Protein AF-A0A485BD52-F1 (afdb_monomer_lite)

Foldseek 3Di:
DDDDDPVVVLVVQVVVQVVVQHLLQAKDWDADPQLDTDTDRSDDDDPVCPPVQQRRNNNVLLSVLSCCVRVVVVPVLSVLLVQLLVVCVVVPAAGPSRQVPHDYDGNVVSVVSSVVSSVVPDPPPPDDLQRVLQVVFFPDDDPPFQTKGFAQAEEEELPQALVLLVVCVVVVFAQPCLVRYEYAYEPFADPPDLDLVVTDPVSSVSLVSSVVSCVVRVHHYCHSPRPLHYDRLVSCVVVVSQAASGHYEYCDQVQCSSCLRNYNTGYDHSNQSSVCRRPSMGRHHDFAEAEDEDEDADDPPDAPVNVVVVVCVVQPPCNQPRYDYDYYYDHSVVNDDDPDPPDD

Radius of gyration: 23.69 Å; chains: 1; bounding box: 58×53×63 Å

Sequence (344 aa):
MVLCSNLFGDILSDECAMITGSMGMLPSASLNEEGFGLYEPAGGSAPDIAGKNIANPIAQILSLALLLRYSLDANDAASAIEAAINRALEEGVRTSDLARGGAAVSTDEMGDIIARYVAEGGVTMAKTLYEKLFDAHVVFEAPNETPLLYIDRHLVHEVTSPQAFDGLRAHKRPVRQPGKTFATMDHNVSTQTKDINASGEMARIQMQELIKNCSEFGVELYDLNHPYQGIVHVMGPEQGVTLPGMTIVCGDSHTATHGAFGALAFGIGTSEVEHVLATQTLKQGRAKTMKIEVNGKAAPGITAKDIVLAIIGKTGSAGGTGYVVEFCGQAIRRSDHGRPYDAV

Secondary structure (DSSP, 8-state):
-----HHHHHHHHHHHHHHTT-GGG-EEEEE-TTS-EEEEES----GGGTTSS-S--HHHHHHHHHHHHHTS--HHHHHHHHHHHHHHHHTT--BTTTSTTS--B-HHHHHHHHHHHHHHT-------HHHHHHHHHEEE--TTSPPEEE-SEEEE-TTTSHHHHHHHHHTTPPPS-GGGEEEE--SS--SS-S-GGGS-HHHHHHHHHHHHHHHHHT-EEE-TT-TT---HHHHHHHTT---TT-EEEESSGGGGGGGGGT-EEEE--HHHHHHHHHHSEEE-PPPEEEEEE--SPPPTT--HHHHHHHHHHHH-TTTTTTEEEEEESHHHHT----------

Organism: Kluyvera cryocrescens (NCBI:txid580)

pLDDT: mean 86.97, std 15.04, range [24.52, 98.69]

Structure (mmCIF, N/CA/C/O backbone):
data_AF-A0A485BD52-F1
#
_entry.id   AF-A0A485BD52-F1
#
loop_
_atom_site.group_PDB
_atom_site.id
_atom_site.type_symbol
_atom_site.label_atom_id
_atom_site.label_alt_id
_atom_site.label_comp_id
_atom_site.label_asym_id
_atom_site.label_entity_id
_atom_site.label_seq_id
_atom_site.pdbx_PDB_ins_code
_atom_site.Cartn_x
_atom_site.Cartn_y
_atom_site.Cartn_z
_atom_site.occupancy
_atom_site.B_iso_or_equiv
_atom_site.auth_seq_id
_atom_site.auth_comp_id
_atom_site.auth_asym_id
_atom_site.auth_atom_id
_atom_site.pdbx_PDB_model_num
ATOM 1 N N . MET A 1 1 ? -12.658 6.074 -1.481 1.00 32.22 1 MET A N 1
ATOM 2 C CA . MET A 1 1 ? -14.072 6.467 -1.641 1.00 32.22 1 MET A CA 1
ATOM 3 C C . MET A 1 1 ? -14.468 6.071 -3.048 1.00 32.22 1 MET A C 1
ATOM 5 O O . MET A 1 1 ? -13.803 6.514 -3.972 1.00 32.22 1 MET A O 1
ATOM 9 N N . VAL A 1 2 ? -15.439 5.174 -3.214 1.00 32.94 2 VAL A N 1
ATOM 10 C CA . VAL A 1 2 ? -15.909 4.760 -4.544 1.00 32.94 2 VAL A CA 1
ATOM 11 C C . VAL A 1 2 ? -17.280 5.394 -4.749 1.00 32.94 2 VAL A C 1
ATOM 13 O O . VAL A 1 2 ? -18.199 5.117 -3.985 1.00 32.94 2 VAL A O 1
ATOM 16 N N . LEU A 1 3 ? -17.406 6.293 -5.726 1.00 32.97 3 LEU A N 1
ATOM 17 C CA . LEU A 1 3 ? -18.691 6.882 -6.096 1.00 32.97 3 LEU A CA 1
ATOM 18 C C . LEU A 1 3 ? -19.379 5.937 -7.087 1.00 32.97 3 LEU A C 1
ATOM 20 O O . LEU A 1 3 ? -18.868 5.711 -8.181 1.00 32.97 3 LEU A O 1
ATOM 24 N N . CYS A 1 4 ? -20.515 5.365 -6.703 1.00 37.25 4 CYS A N 1
ATOM 25 C CA . CYS A 1 4 ? -21.278 4.419 -7.518 1.00 37.25 4 CYS A CA 1
ATOM 26 C C . CYS A 1 4 ? -22.775 4.709 -7.396 1.00 37.25 4 CYS A C 1
ATOM 28 O O . CYS A 1 4 ? -23.235 5.206 -6.372 1.00 37.25 4 CYS A O 1
ATOM 30 N N . SER A 1 5 ? -23.553 4.390 -8.433 1.00 41.72 5 SER A N 1
ATOM 31 C CA . SER A 1 5 ? -25.019 4.401 -8.327 1.00 41.72 5 SER A CA 1
ATOM 32 C C . SER A 1 5 ? -25.482 3.355 -7.308 1.00 41.72 5 SER A C 1
ATOM 34 O O . SER A 1 5 ? -24.860 2.293 -7.261 1.00 41.72 5 SER A O 1
ATOM 36 N N . ASN A 1 6 ? -26.590 3.600 -6.594 1.00 53.84 6 ASN A N 1
ATOM 37 C CA . ASN A 1 6 ? -27.089 2.753 -5.495 1.00 53.84 6 ASN A CA 1
ATOM 38 C C . ASN A 1 6 ? -26.913 1.242 -5.714 1.00 53.84 6 ASN A C 1
ATOM 40 O O . ASN A 1 6 ? -26.337 0.595 -4.858 1.00 53.84 6 ASN A O 1
ATOM 44 N N . LEU A 1 7 ? -27.311 0.692 -6.869 1.00 46.47 7 LEU A N 1
ATOM 45 C CA . LEU A 1 7 ? -27.210 -0.751 -7.140 1.00 46.47 7 LEU A CA 1
ATOM 46 C C . LEU A 1 7 ? -25.766 -1.293 -7.137 1.00 46.47 7 LEU A C 1
ATOM 48 O O . LEU A 1 7 ? -25.510 -2.371 -6.617 1.00 46.47 7 LEU A O 1
ATOM 52 N N . PHE A 1 8 ? -24.818 -0.559 -7.725 1.00 55.84 8 PHE A N 1
ATOM 53 C CA . PHE A 1 8 ? -23.405 -0.959 -7.738 1.00 55.84 8 PHE A CA 1
ATOM 54 C C . PHE A 1 8 ? -22.712 -0.636 -6.413 1.00 55.84 8 PHE A C 1
ATOM 56 O O . PHE A 1 8 ? -21.787 -1.343 -6.032 1.00 55.84 8 PHE A O 1
ATOM 63 N N . GLY A 1 9 ? -23.172 0.405 -5.710 1.00 59.09 9 GLY A N 1
ATOM 64 C CA . GLY A 1 9 ? -22.739 0.698 -4.347 1.00 59.09 9 GLY A CA 1
ATOM 65 C C . GLY A 1 9 ? -23.072 -0.447 -3.393 1.00 59.09 9 GLY A C 1
ATOM 66 O O . GLY A 1 9 ? -22.184 -0.875 -2.670 1.00 59.09 9 GLY A O 1
ATOM 67 N N . ASP A 1 10 ? -24.293 -0.979 -3.484 1.00 58.94 10 ASP A N 1
ATOM 68 C CA . ASP A 1 10 ? -24.805 -2.077 -2.653 1.00 58.94 10 ASP A CA 1
ATOM 69 C C . ASP A 1 10 ? -23.991 -3.369 -2.844 1.00 58.94 10 ASP A C 1
ATOM 71 O O . ASP A 1 10 ? -23.478 -3.950 -1.891 1.00 58.94 10 ASP A O 1
ATOM 75 N N . ILE A 1 11 ? -23.751 -3.755 -4.105 1.00 63.09 11 ILE A N 1
ATOM 76 C CA . ILE A 1 11 ? -22.929 -4.928 -4.444 1.00 63.09 11 ILE A CA 1
ATOM 77 C C . ILE A 1 11 ? -21.492 -4.755 -3.936 1.00 63.09 11 ILE A C 1
ATOM 79 O O . ILE A 1 11 ? -20.913 -5.683 -3.379 1.00 63.09 11 ILE A O 1
ATOM 83 N N . LEU A 1 12 ? -20.898 -3.571 -4.116 1.00 61.72 12 LEU A N 1
ATOM 84 C CA . LEU A 1 12 ? -19.541 -3.313 -3.637 1.00 61.72 12 LEU A CA 1
ATOM 85 C C . LEU A 1 12 ? -19.464 -3.321 -2.107 1.00 61.72 12 LEU A C 1
ATOM 87 O O . LEU A 1 12 ? -18.490 -3.848 -1.571 1.00 61.72 12 LEU A O 1
ATOM 91 N N . SER A 1 13 ? -20.460 -2.777 -1.398 1.00 61.88 13 SER A N 1
ATOM 92 C CA . SER A 1 13 ? -20.507 -2.863 0.063 1.00 61.88 13 SER A CA 1
ATOM 93 C C . SER A 1 13 ? -20.659 -4.303 0.541 1.00 61.88 13 SER A C 1
ATOM 95 O O . SER A 1 13 ? -19.921 -4.694 1.440 1.00 61.88 13 SER A O 1
ATOM 97 N N . ASP A 1 14 ? -21.507 -5.113 -0.091 1.00 63.03 14 ASP A N 1
ATOM 98 C CA . ASP A 1 14 ? -21.709 -6.520 0.275 1.00 63.03 14 ASP A CA 1
ATOM 99 C C . ASP A 1 14 ? -20.449 -7.369 0.051 1.00 63.03 14 ASP A C 1
ATOM 101 O O . ASP A 1 14 ? -20.032 -8.126 0.934 1.00 63.03 14 ASP A O 1
ATOM 105 N N . GLU A 1 15 ? -19.776 -7.197 -1.089 1.00 64.62 15 GLU A N 1
ATOM 106 C CA . GLU A 1 15 ? -18.506 -7.873 -1.377 1.00 64.62 15 GLU A CA 1
ATOM 107 C C . GLU A 1 15 ? -17.399 -7.419 -0.408 1.00 64.62 15 GLU A C 1
ATOM 109 O O . GLU A 1 15 ? -16.653 -8.243 0.130 1.00 64.62 15 GLU A O 1
ATOM 114 N N . CYS A 1 16 ? -17.326 -6.121 -0.085 1.00 60.66 16 CYS A N 1
ATOM 115 C CA . CYS A 1 16 ? -16.432 -5.623 0.964 1.00 60.66 16 CYS A CA 1
ATOM 116 C C . CYS A 1 16 ? -16.748 -6.233 2.343 1.00 60.66 16 CYS A C 1
ATOM 118 O O . CYS A 1 16 ? -15.825 -6.480 3.123 1.00 60.66 16 CYS A O 1
ATOM 120 N N . ALA A 1 17 ? -18.018 -6.520 2.637 1.00 59.47 17 ALA A N 1
ATOM 121 C CA . ALA A 1 17 ? -18.464 -7.158 3.879 1.00 59.47 17 ALA A CA 1
ATOM 122 C C . ALA A 1 17 ? -17.988 -8.604 3.988 1.00 59.47 17 ALA A C 1
ATOM 124 O O . ALA A 1 17 ? -17.583 -9.078 5.050 1.00 59.47 17 ALA A O 1
ATOM 125 N N . MET A 1 18 ? -18.029 -9.320 2.867 1.00 63.94 18 MET A N 1
ATOM 126 C CA . MET A 1 18 ? -17.532 -10.688 2.799 1.00 63.94 18 MET A CA 1
ATOM 127 C C . MET A 1 18 ? -16.011 -10.737 2.958 1.00 63.94 18 MET A C 1
ATOM 129 O O . MET A 1 18 ? -15.497 -11.635 3.628 1.00 63.94 18 MET A O 1
ATOM 133 N N . ILE A 1 19 ? -15.286 -9.741 2.433 1.00 60.06 19 ILE A N 1
ATOM 134 C CA . ILE A 1 19 ? -13.829 -9.624 2.605 1.00 60.06 19 ILE A CA 1
ATOM 135 C C . ILE A 1 19 ? -13.448 -9.403 4.079 1.00 60.06 19 ILE A C 1
ATOM 137 O O . ILE A 1 19 ? -12.488 -10.011 4.554 1.00 60.06 19 ILE A O 1
ATOM 141 N N . THR A 1 20 ? -14.201 -8.591 4.832 1.00 58.03 20 THR A N 1
ATOM 142 C CA . THR A 1 20 ? -13.965 -8.386 6.278 1.00 58.03 20 THR A CA 1
ATOM 143 C C . THR A 1 20 ? -14.396 -9.579 7.139 1.00 58.03 20 THR A C 1
ATOM 145 O O . THR A 1 20 ? -14.101 -9.624 8.334 1.00 58.03 20 THR A O 1
ATOM 148 N N . GLY A 1 21 ? -15.024 -10.586 6.527 1.00 63.56 21 GLY A N 1
ATOM 149 C CA . GLY A 1 21 ? -15.348 -11.870 7.137 1.00 63.56 21 GLY A CA 1
ATOM 150 C C . GLY A 1 21 ? -16.778 -11.993 7.660 1.00 63.56 21 GLY A C 1
ATOM 151 O O . GLY A 1 21 ? -17.121 -13.081 8.119 1.00 63.56 21 GLY A O 1
ATOM 152 N N . SER A 1 22 ? -17.599 -10.935 7.594 1.00 74.75 22 SER A N 1
ATOM 153 C CA . SER A 1 22 ? -19.043 -10.976 7.881 1.00 74.75 22 SER A CA 1
ATOM 154 C C . SER A 1 22 ? -19.745 -9.659 7.519 1.00 74.75 22 SER A C 1
ATOM 156 O O . SER A 1 22 ? -19.229 -8.579 7.803 1.00 74.75 22 SER A O 1
ATOM 158 N N . MET A 1 23 ? -20.996 -9.736 7.036 1.00 72.31 23 MET A N 1
ATOM 159 C CA . MET A 1 23 ? -21.880 -8.558 6.928 1.00 72.31 23 MET A CA 1
ATOM 160 C C . MET A 1 23 ? -22.102 -7.848 8.268 1.00 72.31 23 MET A C 1
ATOM 162 O O . MET A 1 23 ? -22.252 -6.630 8.308 1.00 72.31 23 MET A O 1
ATOM 166 N N . GLY A 1 24 ? -22.061 -8.590 9.379 1.00 78.00 24 GLY A N 1
ATOM 167 C CA . GLY A 1 24 ? -22.203 -8.053 10.733 1.00 78.00 24 GLY A CA 1
ATOM 168 C C . GLY A 1 24 ? -21.062 -7.136 11.183 1.00 78.00 24 GLY A C 1
ATOM 169 O O . GLY A 1 24 ? -21.120 -6.605 12.290 1.00 78.00 24 GLY A O 1
ATOM 170 N N . MET A 1 25 ? -20.040 -6.934 10.345 1.00 84.12 25 MET A N 1
ATOM 171 C CA . MET A 1 25 ? -18.878 -6.085 10.614 1.00 84.12 25 MET A CA 1
ATOM 172 C C . MET A 1 25 ? -18.905 -4.734 9.891 1.00 84.12 25 MET A C 1
ATOM 174 O O . MET A 1 25 ? -18.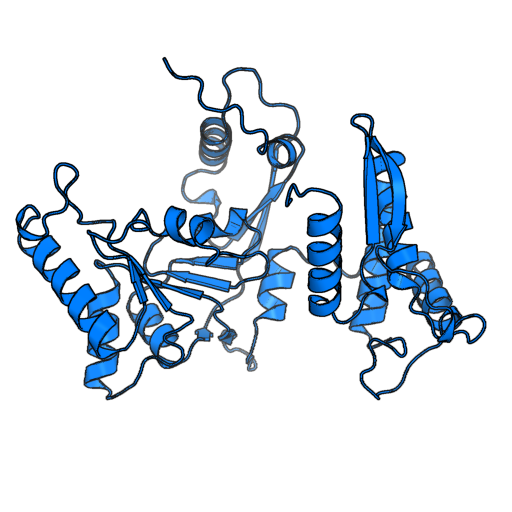032 -3.909 10.155 1.00 84.12 25 MET A O 1
ATOM 178 N N . LEU A 1 26 ? -19.864 -4.485 8.990 1.00 83.50 26 LEU A N 1
ATOM 179 C CA . LEU A 1 26 ? -19.902 -3.257 8.190 1.00 83.50 26 LEU A CA 1
ATOM 180 C C . LEU A 1 26 ? -20.828 -2.175 8.762 1.00 83.50 26 LEU A C 1
ATOM 182 O O . LEU A 1 26 ? -22.046 -2.237 8.559 1.00 83.50 26 LEU A O 1
ATOM 186 N N . PRO A 1 27 ? -20.284 -1.132 9.412 1.00 87.56 27 PRO A N 1
ATOM 187 C CA . PRO A 1 27 ? -21.052 0.078 9.664 1.00 87.56 27 PRO A CA 1
ATOM 188 C C . PRO A 1 27 ? -21.249 0.884 8.378 1.00 87.56 27 PRO A C 1
ATOM 190 O O . PRO A 1 27 ? -20.407 0.844 7.479 1.00 87.56 27 PRO A O 1
ATOM 193 N N . SER A 1 28 ? -22.311 1.684 8.319 1.00 84.25 28 SER A N 1
ATOM 194 C CA . SER A 1 28 ? -22.511 2.628 7.220 1.00 84.25 28 SER A CA 1
ATOM 195 C C . SER A 1 28 ? -23.020 3.985 7.707 1.00 84.25 28 SER A C 1
ATOM 197 O O . SER A 1 28 ? -23.552 4.129 8.811 1.00 84.25 28 SER A O 1
ATOM 199 N N . ALA A 1 29 ? -22.795 5.005 6.880 1.00 85.00 29 ALA A N 1
ATOM 200 C CA . ALA A 1 29 ? -23.275 6.356 7.109 1.00 85.00 29 ALA A CA 1
ATOM 201 C C . ALA A 1 29 ? -23.650 7.005 5.773 1.00 85.00 29 ALA A C 1
ATOM 203 O O . ALA A 1 29 ? -22.833 7.062 4.853 1.00 85.00 29 ALA A O 1
ATOM 204 N N . SER A 1 30 ? -24.864 7.542 5.698 1.00 82.38 30 SER A N 1
ATOM 205 C CA . SER A 1 30 ? -25.335 8.387 4.600 1.00 82.38 30 SER A CA 1
ATOM 206 C C . SER A 1 30 ? -25.368 9.835 5.073 1.00 82.38 30 SER A C 1
ATOM 208 O O . SER A 1 30 ? -26.272 10.224 5.811 1.00 82.38 30 SER A O 1
ATOM 210 N N . LEU A 1 31 ? -24.361 10.621 4.687 1.00 78.50 31 LEU A N 1
ATOM 211 C CA . LEU A 1 31 ? -24.125 11.977 5.194 1.00 78.50 31 LEU A CA 1
ATOM 212 C C . LEU A 1 31 ? -24.544 13.047 4.178 1.00 78.50 31 LEU A C 1
ATOM 214 O O . LEU A 1 31 ? -24.290 12.905 2.982 1.00 78.50 31 LEU A O 1
ATOM 218 N N . ASN A 1 32 ? -25.122 14.147 4.661 1.00 80.12 32 ASN A N 1
ATOM 219 C CA . ASN A 1 32 ? -25.260 15.384 3.894 1.00 80.12 32 ASN A CA 1
ATOM 220 C C . ASN A 1 32 ? -24.006 16.276 4.035 1.00 80.12 32 ASN A C 1
ATOM 222 O O . ASN A 1 32 ? -23.101 15.993 4.822 1.00 80.12 32 ASN A O 1
ATOM 226 N N . GLU A 1 33 ? -23.954 17.383 3.287 1.00 74.50 33 GLU A N 1
ATOM 227 C CA . GLU A 1 33 ? -22.808 18.312 3.301 1.00 74.50 33 GLU A CA 1
ATOM 228 C C . GLU A 1 33 ? -22.557 18.985 4.663 1.00 74.50 33 GLU A C 1
ATOM 230 O O . GLU A 1 33 ? -21.442 19.432 4.939 1.00 74.50 33 GLU A O 1
ATOM 235 N N . GLU A 1 34 ? -23.577 19.046 5.520 1.00 76.94 34 GLU A N 1
ATOM 236 C CA . GLU A 1 34 ? -23.521 19.656 6.853 1.00 76.94 34 GLU A CA 1
ATOM 237 C C . GLU A 1 34 ? -23.121 18.653 7.950 1.00 76.94 34 GLU A C 1
ATOM 239 O O . GLU A 1 34 ? -23.015 19.025 9.116 1.00 76.94 34 GLU A O 1
ATOM 244 N N . GLY A 1 35 ? -22.870 17.387 7.593 1.00 70.00 35 GLY A N 1
ATOM 245 C CA . GLY A 1 35 ? -22.480 16.336 8.536 1.00 70.00 35 GLY A CA 1
ATOM 246 C C . GLY A 1 35 ? -23.650 15.703 9.293 1.00 70.00 35 GLY A C 1
ATOM 247 O O . GLY A 1 35 ? -23.424 14.902 10.197 1.00 70.00 35 GLY A O 1
ATOM 248 N N . PHE A 1 36 ? -24.897 16.011 8.932 1.00 81.75 36 PHE A N 1
ATOM 249 C CA . PHE A 1 36 ? -26.078 15.288 9.405 1.00 81.75 36 PHE A CA 1
ATOM 250 C C . PHE A 1 36 ? -26.338 14.079 8.505 1.00 81.75 36 PHE A C 1
ATOM 252 O O . PHE A 1 36 ? -26.248 14.178 7.280 1.00 81.75 36 PHE A O 1
ATOM 259 N N . GLY A 1 37 ? -26.674 12.931 9.090 1.00 84.88 37 GLY A N 1
ATOM 260 C CA . GLY A 1 37 ? -26.850 11.718 8.304 1.00 84.88 37 GLY A CA 1
ATOM 261 C C . GLY A 1 37 ? -27.662 10.621 8.967 1.00 84.88 37 GLY A C 1
ATOM 262 O O . GLY A 1 37 ? -28.000 10.693 10.149 1.00 84.88 37 GLY A O 1
ATOM 263 N N . LEU A 1 38 ? -27.964 9.605 8.162 1.00 88.25 38 LEU A N 1
ATOM 264 C CA . LEU A 1 38 ? -28.522 8.333 8.604 1.00 88.25 38 LEU A CA 1
ATOM 265 C C . LEU A 1 38 ? -27.373 7.350 8.846 1.00 88.25 38 LEU A C 1
ATOM 267 O O . LEU A 1 38 ? -26.475 7.233 8.014 1.00 88.25 38 LEU A O 1
ATOM 271 N N . TYR A 1 39 ? -27.410 6.659 9.982 1.00 89.44 39 TYR A N 1
ATOM 272 C CA . TYR A 1 39 ? -26.369 5.729 10.409 1.00 89.44 39 TYR A CA 1
ATOM 273 C C . TYR A 1 39 ? -27.003 4.384 10.712 1.00 89.44 39 TYR A C 1
ATOM 275 O O . TYR A 1 39 ? -27.758 4.247 11.676 1.00 89.44 39 TYR A O 1
ATOM 283 N N . GLU A 1 40 ? -26.692 3.402 9.884 1.00 87.38 40 GLU A N 1
ATOM 284 C CA . GLU A 1 40 ? -27.249 2.062 9.978 1.00 87.38 40 GLU A CA 1
ATOM 285 C C . GLU A 1 40 ? -26.218 1.042 9.489 1.00 87.38 40 GLU A C 1
ATOM 287 O O . GLU A 1 40 ? -25.352 1.377 8.679 1.00 87.38 40 GLU A O 1
ATOM 292 N N . PRO A 1 41 ? -26.234 -0.193 10.003 1.00 85.81 41 PRO A N 1
ATOM 293 C CA . PRO A 1 41 ? -25.386 -1.248 9.472 1.00 85.81 41 PRO A CA 1
ATOM 294 C C . PRO A 1 41 ? -25.752 -1.524 8.008 1.00 85.81 41 PRO A C 1
ATOM 296 O O . PRO A 1 41 ? -26.924 -1.477 7.648 1.00 85.81 41 PRO A O 1
ATOM 299 N N . ALA A 1 42 ? -24.761 -1.859 7.179 1.00 72.75 42 ALA A N 1
ATOM 300 C CA . ALA A 1 42 ? -24.988 -2.138 5.755 1.00 72.75 42 ALA A CA 1
ATOM 301 C C . ALA A 1 42 ? -25.778 -3.441 5.499 1.00 72.75 42 ALA A C 1
ATOM 303 O O . ALA A 1 42 ? -26.193 -3.706 4.379 1.00 72.75 42 ALA A O 1
ATOM 304 N N . GLY A 1 43 ? -25.968 -4.281 6.522 1.00 69.25 43 GLY A N 1
ATOM 305 C CA . GLY A 1 43 ? -26.620 -5.580 6.374 1.00 69.25 43 GLY A CA 1
ATOM 306 C C . GLY A 1 43 ? -28.128 -5.491 6.115 1.00 69.25 43 GLY A C 1
ATOM 307 O O . GLY A 1 43 ? -28.835 -4.672 6.698 1.00 69.25 43 GLY A O 1
ATOM 308 N N . GLY A 1 44 ? -28.635 -6.409 5.288 1.00 68.88 44 GLY A N 1
ATOM 309 C CA . GLY A 1 44 ? -30.071 -6.599 5.076 1.00 68.88 44 GLY A CA 1
ATOM 310 C C . GLY A 1 44 ? -30.800 -7.253 6.261 1.00 68.88 44 GLY A C 1
ATOM 311 O O . GLY A 1 44 ? -30.228 -7.572 7.304 1.00 68.88 44 GLY A O 1
ATOM 312 N N . SER A 1 45 ? -32.103 -7.500 6.101 1.00 76.12 45 SER A N 1
ATOM 313 C CA . SER A 1 45 ? -32.899 -8.201 7.118 1.00 76.12 45 SER A CA 1
ATOM 314 C C . SER A 1 45 ? -32.480 -9.669 7.254 1.00 76.12 45 SER A C 1
ATOM 316 O O . SER A 1 45 ? -32.344 -10.351 6.238 1.00 76.12 45 SER A O 1
ATOM 318 N N . ALA A 1 46 ? -32.410 -10.186 8.485 1.00 82.25 46 ALA A N 1
ATOM 319 C CA . ALA A 1 46 ? -32.129 -11.599 8.773 1.00 82.25 46 ALA A CA 1
ATOM 320 C C . ALA A 1 46 ? -33.281 -12.260 9.575 1.00 82.25 46 ALA A C 1
ATOM 322 O O . ALA A 1 46 ? -33.187 -12.429 10.797 1.00 82.25 46 ALA A O 1
ATOM 323 N N . PRO A 1 47 ? -34.421 -12.594 8.928 1.00 86.69 47 PRO A N 1
ATOM 324 C CA . PRO A 1 47 ? -35.601 -13.142 9.609 1.00 86.69 47 PRO A CA 1
ATOM 325 C C . PRO A 1 47 ? -35.354 -14.523 10.224 1.00 86.69 47 PRO A C 1
ATOM 327 O O . PRO A 1 47 ? -35.994 -14.906 11.200 1.00 86.69 47 PRO A O 1
ATOM 330 N N . ASP A 1 48 ? -34.424 -15.276 9.648 1.00 88.38 48 ASP A N 1
ATOM 331 C CA . ASP A 1 48 ? -34.036 -16.617 10.060 1.00 88.38 48 ASP A CA 1
ATOM 332 C C . ASP A 1 48 ? -33.339 -16.645 11.426 1.00 88.38 48 ASP A C 1
ATOM 334 O O . ASP A 1 48 ? -33.404 -17.669 12.110 1.00 88.38 48 ASP A O 1
ATOM 338 N N . ILE A 1 49 ? -32.728 -15.539 11.861 1.00 88.06 49 ILE A N 1
ATOM 339 C CA . ILE A 1 49 ? -32.078 -15.409 13.176 1.00 88.06 49 ILE A CA 1
ATOM 340 C C . ILE A 1 49 ? -32.830 -14.497 14.155 1.00 88.06 49 ILE A C 1
ATOM 342 O O . ILE A 1 49 ? -32.388 -14.304 15.291 1.00 88.06 49 ILE A O 1
ATOM 346 N N . ALA A 1 50 ? -33.984 -13.962 13.748 1.00 90.69 50 ALA A N 1
ATOM 347 C CA . ALA A 1 50 ? -34.794 -13.079 14.577 1.00 90.69 50 ALA A CA 1
ATOM 348 C C . ALA A 1 50 ? -35.173 -13.747 15.913 1.00 90.69 50 ALA A C 1
ATOM 350 O O . ALA A 1 50 ? -35.651 -14.881 15.952 1.00 90.69 50 ALA A O 1
ATOM 351 N N . GLY A 1 51 ? -34.934 -13.041 17.023 1.00 92.06 51 GLY A N 1
ATOM 352 C CA . GLY A 1 51 ? -35.232 -13.521 18.378 1.00 92.06 51 GLY A CA 1
ATOM 353 C C . GLY A 1 51 ? -34.321 -14.639 18.899 1.00 92.06 51 GLY A C 1
ATOM 354 O O . GLY A 1 51 ? -34.567 -15.147 19.988 1.00 92.06 51 GLY A O 1
ATOM 355 N N . LYS A 1 52 ? -33.273 -15.031 18.159 1.00 93.94 52 LYS A N 1
ATOM 356 C CA . LYS A 1 52 ? -32.376 -16.131 18.556 1.00 93.94 52 LYS A CA 1
ATOM 357 C C . LYS A 1 52 ? -31.150 -15.698 19.363 1.00 93.94 52 LYS A C 1
ATOM 359 O O . LYS A 1 52 ? -30.441 -16.571 19.843 1.00 93.94 52 LYS A O 1
ATOM 364 N N . ASN A 1 53 ? -30.902 -14.393 19.514 1.00 94.69 53 ASN A N 1
ATOM 365 C CA . ASN A 1 53 ? -29.739 -13.846 20.234 1.00 94.69 53 ASN A CA 1
ATOM 366 C C . ASN A 1 53 ? -28.373 -14.297 19.661 1.00 94.69 53 ASN A C 1
ATOM 368 O O . ASN A 1 53 ? -27.426 -14.568 20.393 1.00 94.69 53 ASN A O 1
ATOM 372 N N . ILE A 1 54 ? -28.282 -14.431 18.334 1.00 92.81 54 ILE A N 1
ATOM 373 C CA . ILE A 1 54 ? -27.064 -14.885 17.628 1.00 92.81 54 ILE A CA 1
ATOM 374 C C . ILE A 1 54 ? -26.575 -13.910 16.551 1.00 92.81 54 ILE A C 1
ATOM 376 O O . ILE A 1 54 ? -25.587 -14.193 15.875 1.00 92.81 54 ILE A O 1
ATOM 380 N N . ALA A 1 55 ? -27.270 -12.785 16.368 1.00 90.81 55 ALA A N 1
ATOM 381 C CA . ALA A 1 55 ? -26.867 -11.737 15.439 1.00 90.81 55 ALA A CA 1
ATOM 382 C C . ALA A 1 55 ? -25.578 -11.054 15.919 1.00 90.81 55 ALA A C 1
ATOM 384 O O . ALA A 1 55 ? -25.356 -10.900 17.119 1.00 90.81 55 ALA A O 1
ATOM 385 N N . ASN A 1 56 ? -24.739 -10.611 14.991 1.00 92.12 56 ASN A N 1
ATOM 386 C CA . ASN A 1 56 ? -23.541 -9.853 15.324 1.00 92.12 56 ASN A CA 1
ATOM 387 C C . ASN A 1 56 ? -23.883 -8.363 15.511 1.00 92.12 56 ASN A C 1
ATOM 389 O O . ASN A 1 56 ? -24.313 -7.728 14.545 1.00 92.12 56 ASN A O 1
ATOM 393 N N . PRO A 1 57 ? -23.709 -7.782 16.715 1.00 94.00 57 PRO A N 1
ATOM 394 C CA . PRO A 1 57 ? -24.088 -6.395 16.969 1.00 94.00 57 PRO A CA 1
ATOM 395 C C . PRO A 1 57 ? -23.028 -5.376 16.512 1.00 94.00 57 PRO A C 1
ATOM 397 O O . PRO A 1 57 ? -23.279 -4.172 16.583 1.00 94.00 57 PRO A O 1
ATOM 400 N N . ILE A 1 58 ? -21.845 -5.815 16.062 1.00 94.50 58 ILE A N 1
ATOM 401 C CA . ILE A 1 58 ? -20.682 -4.942 15.841 1.00 94.50 58 ILE A CA 1
ATOM 402 C C . ILE A 1 58 ? -20.974 -3.836 14.821 1.00 94.50 58 ILE A C 1
ATOM 404 O O . ILE A 1 58 ? -20.705 -2.672 15.110 1.00 94.50 58 ILE A O 1
ATOM 408 N N . ALA A 1 59 ? -21.565 -4.150 13.667 1.00 91.50 59 ALA A N 1
ATOM 409 C CA . ALA A 1 59 ? -21.896 -3.156 12.642 1.00 91.50 59 ALA A CA 1
ATOM 410 C C . ALA A 1 59 ? -22.844 -2.059 13.157 1.00 91.50 59 ALA A C 1
ATOM 412 O O . ALA A 1 59 ? -22.657 -0.877 12.856 1.00 91.50 59 ALA A O 1
ATOM 413 N N . GLN A 1 60 ? -23.835 -2.428 13.974 1.00 93.06 60 GLN A N 1
ATOM 414 C CA . GLN A 1 60 ? -24.760 -1.471 14.584 1.00 93.06 60 GLN A CA 1
ATOM 415 C C . GLN A 1 60 ? -24.022 -0.544 15.559 1.00 93.06 60 GLN A C 1
ATOM 417 O O . GLN A 1 60 ? -24.206 0.673 15.529 1.00 93.06 60 GLN A O 1
ATOM 422 N N . ILE A 1 61 ? -23.157 -1.111 16.403 1.00 95.25 61 ILE A N 1
ATOM 423 C CA . ILE A 1 61 ? -22.369 -0.353 17.382 1.00 95.25 61 ILE A CA 1
ATOM 424 C C . ILE A 1 61 ? -21.353 0.562 16.676 1.00 95.25 61 ILE A C 1
ATOM 426 O O . ILE A 1 61 ? -21.190 1.721 17.053 1.00 95.25 61 ILE A O 1
ATOM 430 N N . LEU A 1 62 ? -20.698 0.093 15.613 1.00 94.06 62 LEU A N 1
ATOM 431 C CA . LEU A 1 62 ? -19.792 0.920 14.816 1.00 94.06 62 LEU A CA 1
ATOM 432 C C . LEU A 1 62 ? -20.538 2.035 14.069 1.00 94.06 62 LEU A C 1
ATOM 434 O O . LEU A 1 62 ? -20.002 3.130 13.940 1.00 94.06 62 LEU A O 1
ATOM 438 N N . SER A 1 63 ? -21.785 1.818 13.640 1.00 93.38 63 SER A N 1
ATOM 439 C CA . SER A 1 63 ? -22.607 2.881 13.038 1.00 93.38 63 SER A CA 1
ATOM 440 C C . SER A 1 63 ? -22.900 4.001 14.046 1.00 93.38 63 SER A C 1
ATOM 442 O O . SER A 1 63 ? -22.866 5.179 13.692 1.00 93.38 63 SER A O 1
ATOM 444 N N . LEU A 1 64 ? -23.073 3.663 15.331 1.00 94.62 64 LEU A N 1
ATOM 445 C CA . LEU A 1 64 ? -23.123 4.653 16.413 1.00 94.62 64 LEU A CA 1
ATOM 446 C C . LEU A 1 64 ? -21.787 5.403 16.572 1.00 94.62 64 LEU A C 1
ATOM 448 O O . LEU A 1 64 ? -21.794 6.614 16.791 1.00 94.62 64 LEU A O 1
ATOM 452 N N . ALA A 1 65 ? -20.643 4.729 16.424 1.00 93.06 65 ALA A N 1
ATOM 453 C CA . ALA A 1 65 ? -19.339 5.398 16.428 1.00 93.06 65 ALA A CA 1
ATOM 454 C C . ALA A 1 65 ? -19.199 6.390 15.256 1.00 93.06 65 ALA A C 1
ATOM 456 O O . ALA A 1 65 ? -18.714 7.505 15.459 1.00 93.06 65 ALA A O 1
ATOM 457 N N . LEU A 1 66 ? -19.692 6.044 14.058 1.00 90.88 66 LEU A N 1
ATOM 458 C CA . LEU A 1 66 ? -19.749 6.972 12.921 1.00 90.88 66 LEU A CA 1
ATOM 459 C C . LEU A 1 66 ? -20.639 8.187 13.230 1.00 90.88 66 LEU A C 1
ATOM 461 O O . LEU A 1 66 ? -20.229 9.312 12.948 1.00 90.88 66 LEU A O 1
ATOM 465 N N . LEU A 1 67 ? -21.802 7.988 13.862 1.00 93.88 67 LEU A N 1
ATOM 466 C CA . LEU A 1 67 ? -22.685 9.079 14.295 1.00 93.88 67 LEU A CA 1
ATOM 467 C C . LEU A 1 67 ? -21.984 10.030 15.267 1.00 93.88 67 LEU A C 1
ATOM 469 O O . LEU A 1 67 ? -22.010 11.249 15.079 1.00 93.88 67 LEU A O 1
ATOM 473 N N . LEU A 1 68 ? -21.327 9.469 16.285 1.00 92.75 68 LEU A N 1
ATOM 474 C CA . LEU A 1 68 ? -20.567 10.237 17.270 1.00 92.75 68 LEU A CA 1
ATOM 475 C C . LEU A 1 68 ? -19.464 11.053 16.593 1.00 92.75 68 LEU A C 1
ATOM 477 O O . LEU A 1 68 ? -19.267 12.218 16.927 1.00 92.75 68 LEU A O 1
ATOM 481 N N . ARG A 1 69 ? -18.780 10.459 15.613 1.00 90.50 69 ARG A N 1
ATOM 482 C CA . ARG A 1 69 ? -17.659 11.071 14.900 1.00 90.50 69 ARG A CA 1
ATOM 483 C C . ARG A 1 69 ? -18.088 12.173 13.934 1.00 90.50 69 ARG A C 1
ATOM 485 O O . ARG A 1 69 ? -17.472 13.233 13.925 1.00 90.50 69 ARG A O 1
ATOM 492 N N . TYR A 1 70 ? -19.092 11.918 13.101 1.00 85.31 70 TYR A N 1
ATOM 493 C CA . TYR A 1 70 ? -19.416 12.796 11.975 1.00 85.31 70 TYR A CA 1
ATOM 494 C C . TYR A 1 70 ? -20.510 13.815 12.283 1.00 85.31 70 TYR A C 1
ATOM 496 O O . TYR A 1 70 ? -20.397 14.948 11.824 1.00 85.31 70 TYR A O 1
ATOM 504 N N . SER A 1 71 ? -21.528 13.452 13.071 1.00 90.12 71 SER A N 1
ATOM 505 C CA . SER A 1 71 ? -22.626 14.373 13.402 1.00 90.12 71 SER A CA 1
ATOM 506 C C . SER A 1 71 ? -22.469 15.062 14.753 1.00 90.12 71 SER A C 1
ATOM 508 O O . SER A 1 71 ? -23.011 16.150 14.927 1.00 90.12 71 SER A O 1
ATOM 510 N N . LEU A 1 72 ? -21.773 14.447 15.715 1.00 90.19 72 LEU A N 1
ATOM 511 C CA . LEU A 1 72 ? -21.698 14.967 17.090 1.00 90.19 72 LEU A CA 1
ATOM 512 C C . LEU A 1 72 ? -20.319 15.495 17.501 1.00 90.19 72 LEU A C 1
ATOM 514 O O . LEU A 1 72 ? -20.183 15.998 18.613 1.00 90.19 72 LEU A O 1
ATOM 518 N N . ASP A 1 73 ? -19.305 15.365 16.641 1.00 85.12 73 ASP A N 1
ATOM 519 C CA . ASP A 1 73 ? -17.904 15.726 16.923 1.00 85.12 73 ASP A CA 1
ATOM 520 C C . ASP A 1 73 ? -17.336 15.094 18.219 1.00 85.12 73 ASP A C 1
ATOM 522 O O . ASP A 1 73 ? -16.336 15.530 18.791 1.00 85.12 73 ASP A O 1
ATOM 526 N N . ALA A 1 74 ? -17.948 14.001 18.682 1.00 87.56 74 ALA A N 1
ATOM 527 C CA . ALA A 1 74 ? -17.580 13.254 19.879 1.00 87.56 74 ALA A CA 1
ATOM 528 C C . ALA A 1 74 ? -16.507 12.201 19.550 1.00 87.56 74 ALA A C 1
ATOM 530 O O . ALA A 1 74 ? -16.689 10.997 19.754 1.00 87.56 74 ALA A O 1
ATOM 531 N N . ASN A 1 75 ? -15.377 12.664 19.006 1.00 80.25 75 ASN A N 1
ATOM 532 C CA . ASN A 1 75 ? -14.300 11.810 18.495 1.00 80.25 75 ASN A CA 1
ATOM 533 C C . ASN A 1 75 ? -13.729 10.853 19.552 1.00 80.25 75 ASN A C 1
ATOM 535 O O . ASN A 1 75 ? -13.395 9.716 19.213 1.00 80.25 75 ASN A O 1
ATOM 539 N N . ASP A 1 76 ? -13.649 11.281 20.812 1.00 80.00 76 ASP A N 1
ATOM 540 C CA . ASP A 1 76 ? -13.139 10.450 21.907 1.00 80.00 76 ASP A CA 1
ATOM 541 C C . ASP A 1 76 ? -14.081 9.278 22.203 1.00 80.00 76 ASP A C 1
ATOM 543 O O . ASP A 1 76 ? -13.637 8.138 22.330 1.00 80.00 76 ASP A O 1
ATOM 547 N N . ALA A 1 77 ? -15.393 9.533 22.223 1.00 88.12 77 ALA A N 1
ATOM 548 C CA . ALA A 1 77 ? -16.405 8.500 22.432 1.00 88.12 77 ALA A CA 1
ATOM 549 C C . ALA A 1 77 ? -16.444 7.502 21.265 1.00 88.12 77 ALA A C 1
ATOM 551 O O . ALA A 1 77 ? -16.467 6.293 21.489 1.00 88.12 77 ALA A O 1
ATOM 552 N N . ALA A 1 78 ? -16.383 7.994 20.022 1.00 88.38 78 ALA A N 1
ATOM 553 C CA . ALA A 1 78 ? -16.294 7.141 18.837 1.00 88.38 78 ALA A CA 1
ATOM 554 C C . ALA A 1 78 ? -15.050 6.238 18.887 1.00 88.38 78 ALA A C 1
ATOM 556 O O . ALA A 1 78 ? -15.138 5.028 18.686 1.00 88.38 78 ALA A O 1
ATOM 557 N N . SER A 1 79 ? -13.897 6.818 19.230 1.00 83.31 79 SER A N 1
ATOM 558 C CA . SER A 1 79 ? -12.631 6.084 19.307 1.00 83.31 79 SER A CA 1
ATOM 559 C C . SER A 1 79 ? -12.618 5.070 20.456 1.00 83.31 79 SER A C 1
ATOM 561 O O . SER A 1 79 ? -12.031 4.001 20.310 1.00 83.31 79 SER A O 1
ATOM 563 N N . ALA A 1 80 ? -13.297 5.353 21.573 1.00 87.38 80 ALA A N 1
ATOM 564 C CA . ALA A 1 80 ? -13.455 4.403 22.674 1.00 87.38 80 ALA A CA 1
ATOM 565 C C . ALA A 1 80 ? -14.273 3.168 22.260 1.00 87.38 80 ALA A C 1
ATOM 567 O O . ALA A 1 80 ? -13.899 2.045 22.594 1.00 87.38 80 ALA A O 1
ATOM 568 N N . ILE A 1 81 ? -15.349 3.360 21.491 1.00 92.81 81 ILE A N 1
ATOM 569 C CA . ILE A 1 81 ? -16.152 2.258 20.940 1.00 92.81 81 ILE A CA 1
ATOM 570 C C . ILE A 1 81 ? -15.321 1.414 19.967 1.00 92.81 81 ILE A C 1
ATOM 572 O O . ILE A 1 81 ? -15.273 0.191 20.092 1.00 92.81 81 ILE A O 1
ATOM 576 N N . GLU A 1 82 ? -14.633 2.059 19.022 1.00 90.00 82 GLU A N 1
ATOM 577 C CA . GLU A 1 82 ? -13.768 1.376 18.052 1.00 90.00 82 GLU A CA 1
ATOM 578 C C . GLU A 1 82 ? -12.659 0.573 18.758 1.00 90.00 82 GLU A C 1
ATOM 580 O O . GLU A 1 82 ? -12.393 -0.575 18.399 1.00 90.00 82 GLU A O 1
ATOM 585 N N . ALA A 1 83 ? -12.036 1.141 19.795 1.00 84.62 83 ALA A N 1
ATOM 586 C CA . ALA A 1 83 ? -11.019 0.466 20.599 1.00 84.62 83 ALA A CA 1
ATOM 587 C C . ALA A 1 83 ? -11.582 -0.739 21.368 1.00 84.62 83 ALA A C 1
ATOM 589 O O . ALA A 1 83 ? -10.969 -1.805 21.364 1.00 84.62 83 ALA A O 1
ATOM 590 N N . ALA A 1 84 ? -12.761 -0.608 21.980 1.00 92.00 84 ALA A N 1
ATOM 591 C CA . ALA A 1 84 ? -13.420 -1.696 22.699 1.00 92.00 84 ALA A CA 1
ATOM 592 C C . ALA A 1 84 ? -13.742 -2.889 21.787 1.00 92.00 84 ALA A C 1
ATOM 594 O O . ALA A 1 84 ? -13.516 -4.040 22.163 1.00 92.00 84 ALA A O 1
ATOM 595 N N . ILE A 1 85 ? -14.217 -2.618 20.569 1.00 92.38 85 ILE A N 1
ATOM 596 C CA . ILE A 1 85 ? -14.489 -3.653 19.566 1.00 92.38 85 ILE A CA 1
ATOM 597 C C . ILE A 1 85 ? -13.191 -4.328 19.128 1.00 92.38 85 ILE A C 1
ATOM 599 O O . ILE A 1 85 ? -13.118 -5.555 19.124 1.00 92.38 85 ILE A O 1
ATOM 603 N N . ASN A 1 86 ? -12.151 -3.548 18.814 1.00 87.88 86 ASN A N 1
ATOM 604 C CA . ASN A 1 86 ? -10.849 -4.107 18.453 1.00 87.88 86 ASN A CA 1
ATOM 605 C C . ASN A 1 86 ? -10.293 -4.988 19.574 1.00 87.88 86 ASN A C 1
ATOM 607 O O . ASN A 1 86 ? -9.892 -6.112 19.299 1.00 87.88 86 ASN A O 1
ATOM 611 N N . ARG A 1 87 ? -10.359 -4.539 20.833 1.00 87.88 87 ARG A N 1
ATOM 612 C CA . ARG A 1 87 ? -9.942 -5.326 22.000 1.00 87.88 87 ARG A CA 1
ATOM 613 C C . ARG A 1 87 ? -10.702 -6.648 22.100 1.00 87.88 87 ARG A C 1
ATOM 615 O O . ARG A 1 87 ? -10.076 -7.694 22.234 1.00 87.88 87 ARG A O 1
ATOM 622 N N . ALA A 1 88 ? -12.033 -6.622 22.004 1.00 92.25 88 ALA A N 1
ATOM 623 C CA . ALA A 1 88 ? -12.840 -7.843 22.025 1.00 92.25 88 ALA A CA 1
ATOM 624 C C . ALA A 1 88 ? -12.427 -8.805 20.905 1.00 92.25 88 ALA A C 1
ATOM 626 O O . ALA A 1 88 ? -12.286 -10.011 21.124 1.00 92.25 88 ALA A O 1
ATOM 627 N N . LEU A 1 89 ? -12.166 -8.270 19.712 1.00 90.69 89 LEU A N 1
ATOM 628 C CA . LEU A 1 89 ? -11.760 -9.085 18.583 1.00 90.69 89 LEU A CA 1
ATOM 629 C C . LEU A 1 89 ? -10.330 -9.635 18.730 1.00 90.69 89 LEU A C 1
ATOM 631 O O . LEU A 1 89 ? -10.090 -10.792 18.383 1.00 90.69 89 LEU A O 1
ATOM 635 N N . GLU A 1 90 ? -9.391 -8.855 19.251 1.00 85.81 90 GLU A N 1
ATOM 636 C CA . GLU A 1 90 ? -8.011 -9.278 19.520 1.00 85.81 90 GLU A CA 1
ATOM 637 C C . GLU A 1 90 ? -7.949 -10.358 20.609 1.00 85.81 90 GLU A C 1
ATOM 639 O O . GLU A 1 90 ? -7.182 -11.310 20.487 1.00 85.81 90 GLU A O 1
ATOM 644 N N . GLU A 1 91 ? -8.820 -10.281 21.617 1.00 89.88 91 GLU A N 1
ATOM 645 C CA . GLU A 1 91 ? -8.966 -11.300 22.665 1.00 89.88 91 GLU A CA 1
ATOM 646 C C . GLU A 1 91 ? -9.724 -12.561 22.190 1.00 89.88 91 GLU A C 1
ATOM 648 O O . GLU A 1 91 ? -9.954 -13.490 22.964 1.00 89.88 91 GLU A O 1
ATOM 653 N N . GLY A 1 92 ? -10.094 -12.629 20.906 1.00 90.44 92 GLY A N 1
ATOM 654 C CA . GLY A 1 92 ? -10.705 -13.810 20.295 1.00 90.44 92 GLY A CA 1
ATOM 655 C C . GLY A 1 92 ? -12.212 -13.948 20.525 1.00 90.44 92 GLY A C 1
ATOM 656 O O . GLY A 1 92 ? -12.776 -14.987 20.186 1.00 90.44 92 GLY A O 1
ATOM 657 N N . VAL A 1 93 ? -12.889 -12.920 21.044 1.00 94.38 93 VAL A N 1
ATOM 658 C CA . VAL A 1 93 ? -14.353 -12.917 21.188 1.00 94.38 93 VAL A CA 1
ATOM 659 C C . VAL A 1 93 ? -14.983 -12.854 19.796 1.00 94.38 93 VAL A C 1
ATOM 661 O O . VAL A 1 93 ? -14.673 -11.971 18.994 1.00 94.38 93 VAL A O 1
ATOM 664 N N . ARG A 1 94 ? -15.835 -13.822 19.459 1.00 94.62 94 ARG A N 1
ATOM 665 C CA . ARG A 1 94 ? -16.432 -13.967 18.124 1.00 94.62 94 ARG A CA 1
ATOM 666 C C . ARG A 1 94 ? -17.903 -14.340 18.257 1.00 94.62 94 ARG A C 1
ATOM 668 O O . ARG A 1 94 ? -18.243 -15.187 19.073 1.00 94.62 94 ARG A O 1
ATOM 675 N N . THR A 1 95 ? -18.772 -13.738 17.455 1.00 93.50 95 THR A N 1
ATOM 676 C CA . THR A 1 95 ? -20.156 -14.198 17.256 1.00 93.50 95 THR A CA 1
ATOM 677 C C . THR A 1 95 ? -20.194 -15.352 16.248 1.00 93.50 95 THR A C 1
ATOM 679 O O . THR A 1 95 ? -19.181 -15.679 15.622 1.00 93.50 95 THR A O 1
ATOM 682 N N . SER A 1 96 ? -21.346 -16.013 16.111 1.00 90.06 96 SER A N 1
ATOM 683 C CA . SER A 1 96 ? -21.484 -17.253 15.324 1.00 90.06 96 SER A CA 1
ATOM 684 C C . SER A 1 96 ? -21.034 -17.132 13.858 1.00 90.06 96 SER A C 1
ATOM 686 O O . SER A 1 96 ? -20.396 -18.041 13.328 1.00 90.06 96 SER A O 1
ATOM 688 N N . ASP A 1 97 ? -21.287 -15.984 13.238 1.00 86.62 97 ASP A N 1
ATOM 689 C CA . ASP A 1 97 ? -20.866 -15.600 11.888 1.00 86.62 97 ASP A CA 1
ATOM 690 C C . ASP A 1 97 ? -19.342 -15.456 11.745 1.00 86.62 97 ASP A C 1
ATOM 692 O O . ASP A 1 97 ? -18.785 -15.777 10.698 1.00 86.62 97 ASP A O 1
ATOM 696 N N . LEU A 1 98 ? -18.645 -15.031 12.802 1.00 87.81 98 LEU A N 1
ATOM 697 C CA . LEU A 1 98 ? -17.195 -14.818 12.785 1.00 87.81 98 LEU A CA 1
ATOM 698 C C . LEU A 1 98 ? -16.394 -16.035 13.267 1.00 87.81 98 LEU A C 1
ATOM 700 O O . LEU A 1 98 ? -15.221 -16.182 12.922 1.00 87.81 98 LEU A O 1
ATOM 704 N N . ALA A 1 99 ? -16.997 -16.900 14.084 1.00 86.31 99 ALA A N 1
ATOM 705 C CA . ALA A 1 99 ? -16.295 -17.984 14.771 1.00 86.31 99 ALA A CA 1
ATOM 706 C C . ALA A 1 99 ? -15.879 -19.147 13.849 1.00 86.31 99 ALA A C 1
ATOM 708 O O . ALA A 1 99 ? -15.061 -19.971 14.254 1.00 86.31 99 ALA A O 1
ATOM 709 N N . ARG A 1 100 ? -16.430 -19.246 12.625 1.00 81.88 100 ARG A N 1
ATOM 710 C CA . ARG A 1 100 ? -16.133 -20.311 11.636 1.00 81.88 100 ARG A CA 1
ATOM 711 C C . ARG A 1 100 ? -16.154 -21.735 12.231 1.00 81.88 100 ARG A C 1
ATOM 713 O O . ARG A 1 100 ? -15.312 -22.567 11.903 1.00 81.88 100 ARG A O 1
ATOM 720 N N . GLY A 1 101 ? -17.117 -22.010 13.116 1.00 75.75 101 GLY A N 1
ATOM 721 C CA . GLY A 1 101 ? -17.269 -23.302 13.806 1.00 75.75 101 GLY A CA 1
ATOM 722 C C . GLY A 1 101 ? -16.528 -23.427 15.147 1.00 75.75 101 GLY A C 1
ATOM 723 O O . GLY A 1 101 ? -16.597 -24.481 15.774 1.00 75.75 101 GLY A O 1
ATOM 724 N N . GLY A 1 102 ? -15.835 -22.375 15.592 1.00 85.00 102 GLY A N 1
ATOM 725 C CA . GLY A 1 102 ? -15.272 -22.256 16.938 1.00 85.00 102 GLY A CA 1
ATOM 726 C C . GLY A 1 102 ? -16.293 -21.822 17.996 1.00 85.00 102 GLY A C 1
ATOM 727 O O . GLY A 1 102 ? -17.490 -21.711 17.728 1.00 85.00 102 GLY A O 1
ATOM 728 N N . ALA A 1 103 ? -15.808 -21.562 19.214 1.00 89.38 103 ALA A N 1
ATOM 729 C CA . ALA A 1 103 ? -16.633 -21.020 20.291 1.00 89.38 103 ALA A CA 1
ATOM 730 C C . ALA A 1 103 ? -17.173 -19.634 19.904 1.00 89.38 103 ALA A C 1
ATOM 732 O O . ALA A 1 103 ? -16.412 -18.776 19.454 1.00 89.38 103 ALA A O 1
ATOM 733 N N . ALA A 1 104 ? -18.477 -19.436 20.082 1.00 94.06 104 ALA A N 1
ATOM 734 C CA . ALA A 1 104 ? -19.162 -18.198 19.750 1.00 94.06 104 ALA A CA 1
ATOM 735 C C . ALA A 1 104 ? -19.918 -17.654 20.962 1.00 94.06 104 ALA A C 1
ATOM 737 O O . ALA A 1 104 ? -20.498 -18.429 21.723 1.00 94.06 104 ALA A O 1
ATOM 738 N N . VAL A 1 105 ? -19.931 -16.332 21.102 1.00 96.56 105 VAL A N 1
ATOM 739 C CA . VAL A 1 105 ? -20.778 -15.616 22.062 1.00 96.56 105 VAL A CA 1
ATOM 740 C C . VAL A 1 105 ? -22.100 -15.199 21.411 1.00 96.56 105 VAL A C 1
ATOM 742 O O . VAL A 1 105 ? -22.191 -15.062 20.185 1.00 96.56 105 VAL A O 1
ATOM 745 N N . SER A 1 106 ? -23.123 -15.009 22.237 1.00 96.88 106 SER A N 1
ATOM 746 C CA . SER A 1 106 ? -24.420 -14.448 21.842 1.00 96.88 106 SER A CA 1
ATOM 747 C C . SER A 1 106 ? -24.339 -12.954 21.500 1.00 96.88 106 SER A C 1
ATOM 749 O O . SER A 1 106 ? -23.322 -12.295 21.742 1.00 96.88 106 SER A O 1
ATOM 751 N N . THR A 1 107 ? -25.418 -12.407 20.925 1.00 95.44 107 THR A N 1
ATOM 752 C CA . THR A 1 107 ? -25.531 -10.966 20.636 1.00 95.44 107 THR A CA 1
ATOM 753 C C . THR A 1 107 ? -25.374 -10.143 21.910 1.00 95.44 107 THR A C 1
ATOM 755 O O . THR A 1 107 ? -24.574 -9.208 21.933 1.00 95.44 107 THR A O 1
ATOM 758 N N . ASP A 1 108 ? -26.098 -10.521 22.964 1.00 96.94 108 ASP A N 1
ATOM 759 C CA . ASP A 1 108 ? -26.070 -9.820 24.249 1.00 96.94 108 ASP A CA 1
ATOM 760 C C . ASP A 1 108 ? -24.683 -9.894 24.894 1.00 96.94 108 ASP A C 1
ATOM 762 O O . ASP A 1 108 ? -24.135 -8.866 25.275 1.00 96.94 108 ASP A O 1
ATOM 766 N N . GLU A 1 109 ? -24.059 -11.076 24.931 1.00 97.38 109 GLU A N 1
ATOM 767 C CA . GLU A 1 109 ? -22.713 -11.236 25.500 1.00 97.38 109 GLU A CA 1
ATOM 768 C C . GLU A 1 109 ? -21.667 -10.395 24.757 1.00 97.38 109 GLU A C 1
ATOM 770 O O . GLU A 1 109 ? -20.824 -9.762 25.392 1.00 97.38 109 GLU A O 1
ATOM 775 N N . MET A 1 110 ? -21.713 -10.354 23.419 1.00 97.12 110 MET A N 1
ATOM 776 C CA . MET A 1 110 ? -20.828 -9.482 22.641 1.00 97.12 110 MET A CA 1
ATOM 777 C C . MET A 1 110 ? -21.068 -8.005 22.990 1.00 97.12 110 MET A C 1
ATOM 779 O O . MET A 1 110 ? -20.110 -7.259 23.200 1.00 97.12 110 MET A O 1
ATOM 783 N N . GLY A 1 111 ? -22.335 -7.589 23.087 1.00 96.50 111 GLY A N 1
ATOM 784 C CA . GLY A 1 111 ? -22.719 -6.236 23.493 1.00 96.50 111 GLY A CA 1
ATOM 785 C C . GLY A 1 111 ? -22.210 -5.867 24.889 1.00 96.50 111 GLY A C 1
ATOM 786 O O . GLY A 1 111 ? -21.588 -4.817 25.053 1.00 96.50 111 GLY A O 1
ATOM 787 N N . ASP A 1 112 ? -22.396 -6.752 25.867 1.00 97.56 112 ASP A N 1
ATOM 788 C CA . ASP A 1 112 ? -21.953 -6.576 27.252 1.00 97.56 112 ASP A CA 1
ATOM 789 C C . ASP A 1 112 ? -20.427 -6.486 27.356 1.00 97.56 112 ASP A C 1
ATOM 791 O O . ASP A 1 112 ? -19.896 -5.638 28.078 1.00 97.56 112 ASP A O 1
ATOM 795 N N . ILE A 1 113 ? -19.697 -7.321 26.608 1.00 96.19 113 ILE A N 1
ATOM 796 C CA . ILE A 1 113 ? -18.230 -7.283 26.554 1.00 96.19 113 ILE A CA 1
ATOM 797 C C . ILE A 1 113 ? -17.746 -5.944 25.992 1.00 96.19 113 ILE A C 1
ATOM 799 O O . ILE A 1 113 ? -16.884 -5.307 26.601 1.00 96.19 113 ILE A O 1
ATOM 803 N N . ILE A 1 114 ? -18.308 -5.494 24.865 1.00 95.31 114 ILE A N 1
ATOM 804 C CA . ILE A 1 114 ? -17.939 -4.211 24.254 1.00 95.31 114 ILE A CA 1
ATOM 805 C C . ILE A 1 114 ? -18.269 -3.059 25.209 1.00 95.31 114 ILE A C 1
ATOM 807 O O . ILE A 1 114 ? -17.412 -2.213 25.461 1.00 95.31 114 ILE A O 1
ATOM 811 N N . ALA A 1 115 ? -19.472 -3.037 25.791 1.00 95.19 115 ALA A N 1
ATOM 812 C CA . ALA A 1 115 ? -19.893 -1.997 26.729 1.00 95.19 115 ALA A CA 1
ATOM 813 C C . ALA A 1 115 ? -18.983 -1.940 27.965 1.00 95.19 115 ALA A C 1
ATOM 815 O O . ALA A 1 115 ? -18.562 -0.858 28.383 1.00 95.19 115 ALA A O 1
ATOM 816 N N . ARG A 1 116 ? -18.612 -3.105 28.510 1.00 95.19 116 ARG A N 1
ATOM 817 C CA . ARG A 1 116 ? -17.641 -3.212 29.600 1.00 95.19 116 ARG A CA 1
ATOM 818 C C . ARG A 1 116 ? -16.281 -2.651 29.195 1.00 95.19 116 ARG A C 1
ATOM 820 O O . ARG A 1 116 ? -15.711 -1.888 29.964 1.00 95.19 116 ARG A O 1
ATOM 827 N N . TYR A 1 117 ? -15.771 -2.960 28.004 1.00 92.88 117 TYR A N 1
ATOM 828 C CA . TYR A 1 117 ? -14.491 -2.414 27.534 1.00 92.88 117 TYR A CA 1
ATOM 829 C C . TYR A 1 117 ? -14.511 -0.907 27.302 1.00 92.88 117 TYR A C 1
ATOM 831 O O . TYR A 1 117 ? -13.517 -0.246 27.609 1.00 92.88 117 TYR A O 1
ATOM 839 N N . VAL A 1 118 ? -15.635 -0.352 26.844 1.00 91.12 118 VAL A N 1
ATOM 840 C CA . VAL A 1 118 ? -15.827 1.104 26.794 1.00 91.12 118 VAL A CA 1
ATOM 841 C C . VAL A 1 118 ? -15.770 1.699 28.208 1.00 91.12 118 VAL A C 1
ATOM 843 O O . VAL A 1 118 ? -15.093 2.703 28.419 1.00 91.12 118 VAL A O 1
ATOM 846 N N . ALA A 1 119 ? -16.431 1.072 29.187 1.00 90.56 119 ALA A N 1
ATOM 847 C CA . ALA A 1 119 ? -16.489 1.558 30.568 1.00 90.56 119 ALA A CA 1
ATOM 848 C C . ALA A 1 119 ? -15.167 1.406 31.345 1.00 90.56 119 ALA A C 1
ATOM 850 O O . ALA A 1 119 ? -14.828 2.262 32.158 1.00 90.56 119 ALA A O 1
ATOM 851 N N . GLU A 1 120 ? -14.418 0.328 31.102 1.00 86.12 120 GLU A N 1
ATOM 852 C CA . GLU A 1 120 ? -13.135 0.043 31.755 1.00 86.12 120 GLU A CA 1
ATOM 853 C C . GLU A 1 120 ? -12.029 1.028 31.358 1.00 86.12 120 GLU A C 1
ATOM 855 O O . GLU A 1 120 ? -11.028 1.119 32.066 1.00 86.12 120 GLU A O 1
ATOM 860 N N . GLY A 1 121 ? -12.186 1.767 30.253 1.00 66.69 121 GLY A N 1
ATOM 861 C CA . GLY A 1 121 ? -11.187 2.739 29.816 1.00 66.69 121 GLY A CA 1
ATOM 862 C C . GLY A 1 121 ? -9.835 2.076 29.547 1.00 66.69 121 GLY A C 1
ATOM 863 O O . GLY A 1 121 ? -8.826 2.418 30.158 1.00 66.69 121 GLY A O 1
ATOM 864 N N . GLY A 1 122 ? -9.810 1.096 28.645 1.00 55.19 122 GLY A N 1
ATOM 865 C CA . GLY A 1 122 ? -8.583 0.448 28.194 1.00 55.19 122 GLY A CA 1
ATOM 866 C C . GLY A 1 122 ? -8.103 1.063 26.889 1.00 55.19 122 GLY A C 1
ATOM 867 O O . GLY A 1 122 ? -8.653 0.769 25.832 1.00 55.19 122 GLY A O 1
ATOM 868 N N . VAL A 1 123 ? -7.057 1.887 26.942 1.00 48.28 123 VAL A N 1
ATOM 869 C CA . VAL A 1 123 ? -6.332 2.283 25.733 1.00 48.28 123 VAL A CA 1
ATOM 870 C C . VAL A 1 123 ? -5.566 1.049 25.252 1.00 48.28 123 VAL A C 1
ATOM 872 O O . VAL A 1 123 ? -4.417 0.835 25.636 1.00 48.28 123 VAL A O 1
ATOM 875 N N . THR A 1 124 ? -6.171 0.220 24.396 1.00 51.19 124 THR A N 1
ATOM 876 C CA . THR A 1 124 ? -5.352 -0.446 23.377 1.00 51.19 124 THR A CA 1
ATOM 877 C C . THR A 1 124 ? -4.644 0.697 22.668 1.00 51.19 124 THR A C 1
ATOM 879 O O . THR A 1 124 ? -5.328 1.552 22.101 1.00 51.19 124 THR A O 1
ATOM 882 N N . MET A 1 125 ? -3.318 0.798 22.801 1.00 55.97 125 MET A N 1
ATOM 883 C CA . MET A 1 125 ? -2.549 1.846 22.127 1.00 55.97 125 MET A CA 1
ATOM 884 C C . MET A 1 125 ? -2.968 1.825 20.665 1.00 55.97 125 MET A C 1
ATOM 886 O O . MET A 1 125 ? -2.755 0.825 19.981 1.00 55.97 125 MET A O 1
ATOM 890 N N . ALA A 1 126 ? -3.681 2.872 20.244 1.00 71.12 126 ALA A N 1
ATOM 891 C CA . ALA A 1 126 ? -4.283 2.906 18.929 1.00 71.12 126 ALA A CA 1
ATOM 892 C C . ALA A 1 126 ? -3.151 2.753 17.918 1.00 71.12 126 ALA A C 1
ATOM 894 O O . ALA A 1 126 ? -2.289 3.625 17.816 1.00 71.12 126 ALA A O 1
ATOM 895 N N . LYS A 1 127 ? -3.130 1.612 17.228 1.00 81.06 127 LYS A N 1
ATOM 896 C CA . LYS A 1 127 ? -2.099 1.334 16.238 1.00 81.06 127 LYS A CA 1
ATOM 897 C C . LYS A 1 127 ? -2.225 2.339 15.103 1.00 81.06 127 LYS A C 1
ATOM 899 O O . LYS A 1 127 ? -3.328 2.591 14.599 1.00 81.06 127 LYS A O 1
ATOM 904 N N . THR A 1 128 ? -1.088 2.872 14.692 1.00 89.19 128 THR A N 1
ATOM 905 C CA . THR A 1 128 ? -0.936 3.603 13.435 1.00 89.19 128 THR A CA 1
ATOM 906 C C . THR A 1 128 ? -1.356 2.717 12.259 1.00 89.19 128 THR A C 1
ATOM 908 O O . THR A 1 128 ? -1.405 1.486 12.373 1.00 89.19 128 THR A O 1
ATOM 911 N N . LEU A 1 129 ? -1.695 3.320 11.118 1.00 90.00 129 LEU A N 1
ATOM 912 C CA . LEU A 1 129 ? -1.979 2.547 9.907 1.00 90.00 129 LEU A CA 1
ATOM 913 C C . LEU A 1 129 ? -0.762 1.688 9.544 1.00 90.00 129 LEU A C 1
ATOM 915 O O . LEU A 1 129 ? -0.918 0.510 9.237 1.00 90.00 129 LEU A O 1
ATOM 919 N N . TYR A 1 130 ? 0.439 2.248 9.670 1.00 94.44 130 TYR A N 1
ATOM 920 C CA . TYR A 1 130 ? 1.689 1.522 9.495 1.00 94.44 130 TYR A CA 1
ATOM 921 C C . TYR A 1 130 ? 1.776 0.265 10.369 1.00 94.44 130 TYR A C 1
ATOM 923 O O . TYR A 1 130 ? 2.036 -0.814 9.844 1.00 94.44 130 TYR A O 1
ATOM 931 N N . GLU A 1 131 ? 1.539 0.375 11.678 1.00 91.88 131 GLU A N 1
ATOM 932 C CA . GLU A 1 131 ? 1.604 -0.777 12.586 1.00 91.88 131 GLU A CA 1
ATOM 933 C C . GLU A 1 131 ? 0.563 -1.836 12.225 1.00 91.88 131 GLU A C 1
ATOM 935 O O . GLU A 1 131 ? 0.893 -3.016 12.191 1.00 91.88 131 GLU A O 1
ATOM 940 N N . LYS A 1 132 ? -0.667 -1.428 11.885 1.00 91.06 132 LYS A N 1
ATOM 941 C CA . LYS A 1 132 ? -1.720 -2.358 11.448 1.00 91.06 132 LYS A CA 1
ATOM 942 C C . LYS A 1 132 ? -1.310 -3.125 10.194 1.00 91.06 132 LYS A C 1
ATOM 944 O O . LYS A 1 132 ? -1.452 -4.344 10.152 1.00 91.06 132 LYS A O 1
ATOM 949 N N . LEU A 1 133 ? -0.798 -2.415 9.188 1.00 94.94 133 LEU A N 1
ATOM 950 C CA . LEU A 1 133 ? -0.352 -3.019 7.935 1.00 94.94 133 LEU A CA 1
ATOM 951 C C . LEU A 1 133 ? 0.852 -3.925 8.169 1.00 94.94 133 LEU A C 1
ATOM 953 O O . LEU A 1 133 ? 0.852 -5.058 7.709 1.00 94.94 133 LEU A O 1
ATOM 957 N N . PHE A 1 134 ? 1.852 -3.470 8.919 1.00 95.62 134 PHE A N 1
ATOM 958 C CA . PHE A 1 134 ? 3.030 -4.276 9.213 1.00 95.62 134 PHE A CA 1
ATOM 959 C C . PHE A 1 134 ? 2.637 -5.566 9.942 1.00 95.62 134 PHE A C 1
ATOM 961 O O . PHE A 1 134 ? 2.979 -6.648 9.474 1.00 95.62 134 PHE A O 1
ATOM 968 N N . ASP A 1 135 ? 1.872 -5.465 11.034 1.00 91.81 135 ASP A N 1
ATOM 969 C CA . ASP A 1 135 ? 1.438 -6.608 11.847 1.00 91.81 135 ASP A CA 1
ATOM 970 C C . ASP A 1 135 ? 0.659 -7.638 11.022 1.00 91.81 135 ASP A C 1
ATOM 972 O O . ASP A 1 135 ? 0.890 -8.836 11.160 1.00 91.81 135 ASP A O 1
ATOM 976 N N . ALA A 1 136 ? -0.230 -7.176 10.137 1.00 90.38 136 ALA A N 1
ATOM 977 C CA . ALA A 1 136 ? -1.034 -8.048 9.284 1.00 90.38 136 ALA A CA 1
ATOM 978 C C . ALA A 1 136 ? -0.210 -8.825 8.240 1.00 90.38 136 ALA A C 1
ATOM 980 O O . ALA A 1 136 ? -0.681 -9.844 7.738 1.00 90.38 136 ALA A O 1
ATOM 981 N N . HIS A 1 137 ? 1.001 -8.360 7.914 1.00 96.69 137 HIS A N 1
ATOM 982 C CA . HIS A 1 137 ? 1.840 -8.941 6.861 1.00 96.69 137 HIS A CA 1
ATOM 983 C C . HIS A 1 137 ? 3.075 -9.670 7.389 1.00 96.69 137 HIS A C 1
ATOM 985 O O . HIS A 1 137 ? 3.809 -10.251 6.589 1.00 96.69 137 HIS A O 1
ATOM 991 N N . VAL A 1 138 ? 3.321 -9.700 8.703 1.00 95.25 138 VAL A N 1
ATOM 992 C CA . VAL A 1 138 ? 4.375 -10.553 9.269 1.00 95.25 138 VAL A CA 1
ATOM 993 C C . VAL A 1 138 ? 3.986 -12.020 9.080 1.00 95.25 138 VAL A C 1
ATOM 995 O O . VAL A 1 138 ? 3.006 -12.496 9.645 1.00 95.25 138 VAL A O 1
ATOM 998 N N . VAL A 1 139 ? 4.780 -12.757 8.302 1.00 95.25 139 VAL A N 1
ATOM 999 C CA . VAL A 1 139 ? 4.586 -14.203 8.078 1.00 95.25 139 VAL A CA 1
ATOM 1000 C C . VAL A 1 139 ? 5.528 -15.063 8.906 1.00 95.25 139 VAL A C 1
ATOM 1002 O O . VAL A 1 139 ? 5.254 -16.241 9.128 1.00 95.25 139 VAL A O 1
ATOM 1005 N N . PHE A 1 140 ? 6.646 -14.494 9.354 1.00 93.62 140 PHE A N 1
ATOM 1006 C CA . PHE A 1 140 ? 7.580 -15.165 10.245 1.00 93.62 140 PHE A CA 1
ATOM 1007 C C . PHE A 1 140 ? 8.372 -14.143 11.059 1.00 93.62 140 PHE A C 1
ATOM 1009 O O . PHE A 1 140 ? 8.905 -13.180 10.509 1.00 93.62 140 PHE A O 1
ATOM 1016 N N . GLU A 1 141 ? 8.494 -14.384 12.359 1.00 88.94 141 GLU A N 1
ATOM 1017 C CA . GLU A 1 141 ? 9.300 -13.578 13.271 1.00 88.94 141 GLU A CA 1
ATOM 1018 C C . GLU A 1 141 ? 10.012 -14.511 14.255 1.00 88.94 141 GLU A C 1
ATOM 1020 O O . GLU A 1 141 ? 9.376 -15.306 14.948 1.00 88.94 141 GLU A O 1
ATOM 1025 N N . ALA A 1 142 ? 11.344 -14.441 14.285 1.00 88.25 142 ALA A N 1
ATOM 1026 C CA . ALA A 1 142 ? 12.177 -15.179 15.229 1.00 88.25 142 ALA A CA 1
ATOM 1027 C C . ALA A 1 142 ? 12.805 -14.212 16.246 1.00 88.25 142 ALA A C 1
ATOM 1029 O O . ALA A 1 142 ? 13.081 -13.060 15.898 1.00 88.25 142 ALA A O 1
ATOM 1030 N N . PRO A 1 143 ? 13.071 -14.652 17.492 1.00 86.81 143 PRO A N 1
ATOM 1031 C CA . PRO A 1 143 ? 13.693 -13.797 18.497 1.00 86.81 143 PRO A CA 1
ATOM 1032 C C . PRO A 1 143 ? 15.014 -13.195 17.999 1.00 86.81 143 PRO A C 1
ATOM 1034 O O . PRO A 1 143 ? 15.925 -13.927 17.617 1.00 86.81 143 PRO A O 1
ATOM 1037 N N . ASN A 1 144 ? 15.133 -11.866 18.064 1.00 85.00 144 ASN A N 1
ATOM 1038 C CA . ASN A 1 144 ? 16.302 -11.088 17.628 1.00 85.00 144 ASN A CA 1
ATOM 1039 C C . ASN A 1 144 ? 16.618 -11.134 16.118 1.00 85.00 144 ASN A C 1
ATOM 1041 O O . ASN A 1 144 ? 17.714 -10.738 15.722 1.00 85.00 144 ASN A O 1
ATOM 1045 N N . GLU A 1 145 ? 15.685 -11.574 15.271 1.00 90.12 145 GLU A N 1
ATOM 1046 C CA . GLU A 1 145 ? 15.816 -11.477 13.815 1.00 90.12 145 GLU A CA 1
ATOM 1047 C C . GLU A 1 145 ? 14.883 -10.419 13.224 1.00 90.12 145 GLU A C 1
ATOM 1049 O O . GLU A 1 145 ? 13.814 -10.131 13.759 1.00 90.12 145 GLU A O 1
ATOM 1054 N N . THR A 1 146 ? 15.273 -9.859 12.077 1.00 92.69 146 THR A N 1
ATOM 1055 C CA . THR A 1 146 ? 14.390 -9.003 11.281 1.00 92.69 146 THR A CA 1
ATOM 1056 C C . THR A 1 146 ? 13.160 -9.803 10.830 1.00 92.69 146 THR A C 1
ATOM 1058 O O . THR A 1 146 ? 13.348 -10.842 10.182 1.00 92.69 146 THR A O 1
ATOM 1061 N N . PRO A 1 147 ? 11.930 -9.326 11.114 1.00 92.81 147 PRO A N 1
ATOM 1062 C CA . PRO A 1 147 ? 10.705 -9.982 10.675 1.00 92.81 147 PRO A CA 1
ATOM 1063 C C . PRO A 1 147 ? 10.668 -10.190 9.162 1.00 92.81 147 PRO A C 1
ATOM 1065 O O . PRO A 1 147 ? 11.191 -9.387 8.385 1.00 92.81 147 PRO A O 1
ATOM 1068 N N . LEU A 1 148 ? 10.023 -11.274 8.747 1.00 97.12 148 LEU A N 1
ATOM 1069 C CA . LEU A 1 148 ? 9.747 -11.571 7.352 1.00 97.12 148 LEU A CA 1
ATOM 1070 C C . LEU A 1 148 ? 8.317 -11.137 7.031 1.00 97.12 148 LEU A C 1
ATOM 1072 O O . LEU A 1 148 ? 7.363 -11.658 7.613 1.00 97.12 148 LEU A O 1
ATOM 1076 N N . LEU A 1 149 ? 8.180 -10.203 6.097 1.00 97.69 149 LEU A N 1
ATOM 1077 C CA . LEU A 1 149 ? 6.896 -9.709 5.622 1.00 97.69 149 LEU A CA 1
ATOM 1078 C C . LEU A 1 149 ? 6.498 -10.431 4.341 1.00 97.69 149 LEU A C 1
ATOM 1080 O O . LEU A 1 149 ? 7.338 -10.699 3.479 1.00 97.69 149 LEU A O 1
ATOM 1084 N N . TYR A 1 150 ? 5.209 -10.715 4.206 1.00 98.50 150 TYR A N 1
ATOM 1085 C CA . TYR A 1 150 ? 4.604 -11.016 2.920 1.00 98.50 150 TYR A CA 1
ATOM 1086 C C . TYR A 1 150 ? 4.568 -9.762 2.053 1.00 98.50 150 TYR A C 1
ATOM 1088 O O . TYR A 1 150 ? 4.374 -8.673 2.582 1.00 98.50 150 TYR A O 1
ATOM 1096 N N . ILE A 1 151 ? 4.741 -9.932 0.741 1.00 98.69 151 ILE A N 1
ATOM 1097 C CA . ILE A 1 151 ? 4.619 -8.856 -0.245 1.00 98.69 151 ILE A CA 1
ATOM 1098 C C . ILE A 1 151 ? 3.413 -9.138 -1.145 1.00 98.69 151 ILE A C 1
ATOM 1100 O O . ILE A 1 151 ? 3.410 -10.121 -1.890 1.00 98.69 151 ILE A O 1
ATOM 1104 N N . ASP A 1 152 ? 2.401 -8.273 -1.134 1.00 98.56 152 ASP A N 1
ATOM 1105 C CA . ASP A 1 152 ? 1.195 -8.456 -1.952 1.00 98.56 152 ASP A CA 1
ATOM 1106 C C . ASP A 1 152 ? 1.423 -8.156 -3.421 1.00 98.56 152 ASP A C 1
ATOM 1108 O O . ASP A 1 152 ? 0.852 -8.837 -4.282 1.00 98.56 152 ASP A O 1
ATOM 1112 N N . ARG A 1 153 ? 2.222 -7.126 -3.712 1.00 98.31 153 ARG A N 1
ATOM 1113 C CA . ARG A 1 153 ? 2.529 -6.688 -5.073 1.00 98.31 153 ARG A CA 1
ATOM 1114 C C . ARG A 1 153 ? 3.989 -6.312 -5.216 1.00 98.31 153 ARG A C 1
ATOM 1116 O O . ARG A 1 153 ? 4.552 -5.596 -4.391 1.00 98.31 153 ARG A O 1
ATOM 1123 N N . HIS A 1 154 ? 4.574 -6.778 -6.308 1.00 98.62 154 HIS A N 1
ATOM 1124 C CA . HIS A 1 154 ? 5.922 -6.425 -6.709 1.00 98.62 154 HIS A CA 1
ATOM 1125 C C . HIS A 1 154 ? 5.860 -5.714 -8.058 1.00 98.62 154 HIS A C 1
ATOM 1127 O O . HIS A 1 154 ? 5.389 -6.283 -9.040 1.00 98.62 154 HIS A O 1
ATOM 1133 N N . LEU A 1 155 ? 6.300 -4.464 -8.108 1.00 98.31 155 LEU A N 1
ATOM 1134 C CA . LEU A 1 155 ? 6.438 -3.741 -9.366 1.00 98.31 155 LEU A CA 1
ATOM 1135 C C . LEU A 1 155 ? 7.898 -3.792 -9.806 1.00 98.31 155 LEU A C 1
ATOM 1137 O O . LEU A 1 155 ? 8.804 -3.710 -8.978 1.00 98.31 155 LEU A O 1
ATOM 1141 N N . VAL A 1 156 ? 8.129 -3.944 -11.104 1.00 97.75 156 VAL A N 1
ATOM 1142 C CA . VAL A 1 156 ? 9.474 -3.979 -11.681 1.00 97.75 156 VAL A CA 1
ATOM 1143 C C . VAL A 1 156 ? 9.548 -3.101 -12.926 1.00 97.75 156 VAL A C 1
ATOM 1145 O O . VAL A 1 156 ? 8.551 -2.861 -13.602 1.00 97.75 156 VAL A O 1
ATOM 1148 N N . HIS A 1 157 ? 10.747 -2.618 -13.222 1.00 96.62 157 HIS A N 1
ATOM 1149 C CA . HIS A 1 157 ? 11.029 -1.768 -14.375 1.00 96.62 157 HIS A CA 1
ATOM 1150 C C . HIS A 1 157 ? 12.413 -2.097 -14.946 1.00 96.62 157 HIS A C 1
ATOM 1152 O O . HIS A 1 157 ? 13.182 -2.869 -14.359 1.00 96.62 157 HIS A O 1
ATOM 1158 N N . GLU A 1 158 ? 12.745 -1.543 -16.105 1.00 94.62 158 GLU A N 1
ATOM 1159 C CA . GLU A 1 158 ? 13.888 -1.951 -16.923 1.00 94.62 158 GLU A CA 1
ATOM 1160 C C . GLU A 1 158 ? 15.258 -1.632 -16.308 1.00 94.62 158 GLU A C 1
ATOM 1162 O O . GLU A 1 158 ? 16.267 -2.196 -16.726 1.00 94.62 158 GLU A O 1
ATOM 1167 N N . VAL A 1 159 ? 15.324 -0.738 -15.317 1.00 92.62 159 VAL A N 1
ATOM 1168 C CA . VAL A 1 159 ? 16.608 -0.257 -14.783 1.00 92.62 159 VAL A CA 1
ATOM 1169 C C . VAL A 1 159 ? 17.186 -1.202 -13.733 1.00 92.62 159 VAL A C 1
ATOM 1171 O O . VAL A 1 159 ? 18.378 -1.503 -13.779 1.00 92.62 159 VAL A O 1
ATOM 1174 N N . THR A 1 160 ? 16.366 -1.646 -12.779 1.00 90.38 160 THR A N 1
ATOM 1175 C CA . THR A 1 160 ? 16.838 -2.306 -11.545 1.00 90.38 160 THR A CA 1
ATOM 1176 C C . THR A 1 160 ? 16.518 -3.795 -11.473 1.00 90.38 160 THR A C 1
ATOM 1178 O O . THR A 1 160 ? 17.100 -4.502 -10.648 1.00 90.38 160 THR A O 1
ATOM 1181 N N . SER A 1 161 ? 15.618 -4.281 -12.332 1.00 91.62 161 SER A N 1
ATOM 1182 C CA . SER A 1 161 ? 15.177 -5.677 -12.356 1.00 91.62 161 SER A CA 1
ATOM 1183 C C . SER A 1 161 ? 16.022 -6.654 -13.190 1.00 91.62 161 SER A C 1
ATOM 1185 O O . SER A 1 161 ? 16.030 -7.829 -12.815 1.00 91.62 161 SER A O 1
ATOM 1187 N N . PRO A 1 162 ? 16.761 -6.267 -14.259 1.00 92.25 162 PRO A N 1
ATOM 1188 C CA . PRO A 1 162 ? 17.470 -7.243 -15.093 1.00 92.25 162 PRO A CA 1
ATOM 1189 C C . PRO A 1 162 ? 18.411 -8.167 -14.310 1.00 92.25 162 PRO A C 1
ATOM 1191 O O . PRO A 1 162 ? 18.362 -9.385 -14.469 1.00 92.25 162 PRO A O 1
ATOM 1194 N N . GLN A 1 163 ? 19.203 -7.608 -13.391 1.00 91.94 163 GLN A N 1
ATOM 1195 C CA . GLN A 1 163 ? 20.149 -8.378 -12.579 1.00 91.94 163 GLN A CA 1
ATOM 1196 C C . GLN A 1 163 ? 19.445 -9.342 -11.615 1.00 91.94 163 GLN A C 1
ATOM 1198 O O . GLN A 1 163 ? 19.975 -10.413 -11.327 1.00 91.94 163 GLN A O 1
ATOM 1203 N N . ALA A 1 164 ? 18.250 -8.992 -11.133 1.00 96.25 164 ALA A N 1
ATOM 1204 C CA . ALA A 1 164 ? 17.474 -9.871 -10.269 1.00 96.25 164 ALA A CA 1
ATOM 1205 C C . ALA A 1 164 ? 17.001 -11.122 -11.030 1.00 96.25 164 ALA A C 1
ATOM 1207 O O . ALA A 1 164 ? 17.122 -12.237 -10.525 1.00 96.25 164 ALA A O 1
ATOM 1208 N N . PHE A 1 165 ? 16.537 -10.965 -12.274 1.00 97.56 165 PHE A N 1
ATOM 1209 C CA . PHE A 1 165 ? 16.180 -12.101 -13.132 1.00 97.56 165 PHE A CA 1
ATOM 1210 C C . PHE A 1 165 ? 17.393 -12.967 -13.503 1.00 97.56 165 PHE A C 1
ATOM 1212 O O . PHE A 1 165 ? 17.288 -14.197 -13.517 1.00 97.56 165 PHE A O 1
ATOM 1219 N N . ASP A 1 166 ? 18.559 -12.359 -13.738 1.00 96.12 166 ASP A N 1
ATOM 1220 C CA . ASP A 1 166 ? 19.806 -13.103 -13.948 1.00 96.12 166 ASP A CA 1
ATOM 1221 C C . ASP A 1 166 ? 20.177 -13.960 -12.731 1.00 96.12 166 ASP A C 1
ATOM 1223 O O . ASP A 1 166 ? 20.553 -15.125 -12.895 1.00 96.12 166 ASP A O 1
ATOM 1227 N N . GLY A 1 167 ? 20.011 -13.425 -11.517 1.00 96.44 167 GLY A N 1
ATOM 1228 C CA . GLY A 1 167 ? 20.209 -14.159 -10.265 1.00 96.44 167 GLY A CA 1
ATOM 1229 C C . GLY A 1 167 ? 19.291 -15.379 -10.149 1.00 96.44 167 GLY A C 1
ATOM 1230 O O . GLY A 1 167 ? 19.758 -16.495 -9.886 1.00 96.44 167 GLY A O 1
ATOM 1231 N N . LEU A 1 168 ? 18.000 -15.217 -10.468 1.00 97.50 168 LEU A N 1
ATOM 1232 C CA . LEU A 1 168 ? 17.059 -16.340 -10.534 1.00 97.50 168 LEU A CA 1
ATOM 1233 C C . LEU A 1 168 ? 17.526 -17.412 -11.521 1.00 97.50 168 LEU A C 1
ATOM 1235 O O . LEU A 1 168 ? 17.557 -18.596 -11.175 1.00 97.50 168 LEU A O 1
ATOM 1239 N N . ARG A 1 169 ? 17.934 -17.008 -12.729 1.00 97.44 169 ARG A N 1
ATOM 1240 C CA . ARG A 1 169 ? 18.395 -17.924 -13.779 1.00 97.44 169 ARG A CA 1
ATOM 1241 C C . ARG A 1 169 ? 19.653 -18.679 -13.354 1.00 97.44 169 ARG A C 1
ATOM 1243 O O . ARG A 1 169 ? 19.707 -19.904 -13.487 1.00 97.44 169 ARG A O 1
ATOM 1250 N N . ALA A 1 170 ? 20.633 -17.980 -12.783 1.00 97.38 170 ALA A N 1
ATOM 1251 C CA . ALA A 1 170 ? 21.874 -18.568 -12.280 1.00 97.38 170 ALA A CA 1
ATOM 1252 C C . ALA A 1 170 ? 21.614 -19.610 -11.179 1.00 97.38 170 ALA A C 1
ATOM 1254 O O . ALA A 1 170 ? 22.243 -20.671 -11.156 1.00 97.38 170 ALA A O 1
ATOM 1255 N N . HIS A 1 171 ? 20.640 -19.346 -10.306 1.00 97.25 171 HIS A N 1
ATOM 1256 C CA . HIS A 1 171 ? 20.231 -20.254 -9.235 1.00 97.25 171 HIS A CA 1
ATOM 1257 C C . HIS A 1 171 ? 19.122 -21.240 -9.627 1.00 97.25 171 HIS A C 1
ATOM 1259 O O . HIS A 1 171 ? 18.687 -22.022 -8.779 1.00 97.25 171 HIS A O 1
ATOM 1265 N N . LYS A 1 172 ? 18.689 -21.244 -10.897 1.00 97.56 172 LYS A N 1
ATOM 1266 C CA . LYS A 1 172 ? 17.602 -22.089 -11.426 1.00 97.56 172 LYS A CA 1
ATOM 1267 C C . LYS A 1 172 ? 16.306 -21.965 -10.614 1.00 97.56 172 LYS A C 1
ATOM 1269 O O . LYS A 1 172 ? 15.634 -22.960 -10.341 1.00 97.56 172 LYS A O 1
ATOM 1274 N N . ARG A 1 173 ? 15.976 -20.744 -10.191 1.00 97.50 173 ARG A N 1
ATOM 1275 C CA . ARG A 1 173 ? 14.771 -20.421 -9.420 1.00 97.50 173 ARG A CA 1
ATOM 1276 C C . ARG A 1 173 ? 13.688 -19.863 -10.345 1.00 97.50 173 ARG A C 1
ATOM 1278 O O . ARG A 1 173 ? 14.002 -19.017 -11.175 1.00 97.50 173 ARG A O 1
ATOM 1285 N N . PRO A 1 174 ? 12.425 -20.291 -10.207 1.00 97.50 174 PRO A N 1
ATOM 1286 C CA . PRO A 1 174 ? 11.313 -19.609 -10.855 1.00 97.50 174 PRO A CA 1
ATOM 1287 C C . PRO A 1 174 ? 10.951 -18.323 -10.097 1.00 97.50 174 PRO A C 1
ATOM 1289 O O . PRO A 1 174 ? 11.285 -18.174 -8.919 1.00 97.50 174 PRO A O 1
ATOM 1292 N N . VAL A 1 175 ? 10.182 -17.441 -10.740 1.00 98.38 175 VAL A N 1
ATOM 1293 C CA . VAL A 1 175 ? 9.425 -16.408 -10.019 1.00 98.38 175 VAL A CA 1
ATOM 1294 C C . VAL A 1 175 ? 8.311 -17.092 -9.222 1.00 98.38 175 VAL A C 1
ATOM 1296 O O . VAL A 1 175 ? 7.545 -17.892 -9.759 1.00 98.38 175 VAL A O 1
ATOM 1299 N N . ARG A 1 176 ? 8.224 -16.802 -7.922 1.00 97.88 176 ARG A N 1
ATOM 1300 C CA . ARG A 1 176 ? 7.338 -17.485 -6.971 1.00 97.88 176 ARG A CA 1
ATOM 1301 C C . ARG A 1 176 ? 5.860 -17.216 -7.220 1.00 97.88 176 ARG A C 1
ATOM 1303 O O . ARG A 1 176 ? 5.055 -18.133 -7.055 1.00 97.88 176 ARG A O 1
ATOM 1310 N N . GLN A 1 177 ? 5.496 -15.976 -7.546 1.00 97.75 177 GLN A N 1
ATOM 1311 C CA . GLN A 1 177 ? 4.125 -15.565 -7.875 1.00 97.75 177 GLN A CA 1
ATOM 1312 C C . GLN A 1 177 ? 4.139 -14.588 -9.065 1.00 97.75 177 GLN A C 1
ATOM 1314 O O . GLN A 1 177 ? 4.052 -13.374 -8.866 1.00 97.75 177 GLN A O 1
ATOM 1319 N N . PRO A 1 178 ? 4.226 -15.088 -10.310 1.00 97.31 178 PRO A N 1
ATOM 1320 C CA . PRO A 1 178 ? 4.263 -14.220 -11.487 1.00 97.31 178 PRO A CA 1
ATOM 1321 C C . PRO A 1 178 ? 3.035 -13.302 -11.581 1.00 97.31 178 PRO A C 1
ATOM 1323 O O . PRO A 1 178 ? 3.187 -12.113 -11.817 1.00 97.31 178 PRO A O 1
ATOM 1326 N N . GLY A 1 179 ? 1.839 -13.800 -11.236 1.00 97.56 179 GLY A N 1
ATOM 1327 C CA . GLY A 1 179 ? 0.595 -13.008 -11.206 1.00 97.56 179 GLY A CA 1
ATOM 1328 C C . GLY A 1 179 ? 0.486 -11.965 -10.080 1.00 97.56 179 GLY A C 1
ATOM 1329 O O . GLY A 1 179 ? -0.561 -11.345 -9.922 1.00 97.56 179 GLY A O 1
ATOM 1330 N N . LYS A 1 180 ? 1.531 -11.791 -9.259 1.00 97.88 180 LYS A N 1
ATOM 1331 C CA . LYS A 1 180 ? 1.656 -10.695 -8.279 1.00 97.88 180 LYS A CA 1
ATOM 1332 C C . LYS A 1 180 ? 2.798 -9.734 -8.621 1.00 97.88 180 LYS A C 1
ATOM 1334 O O . LYS A 1 180 ? 3.071 -8.817 -7.843 1.00 97.88 180 LYS A O 1
ATOM 1339 N N . THR A 1 181 ? 3.461 -9.960 -9.756 1.00 98.25 181 THR A N 1
ATOM 1340 C CA . THR A 1 181 ? 4.570 -9.148 -10.251 1.00 98.25 181 THR A CA 1
ATOM 1341 C C . THR A 1 181 ? 4.150 -8.463 -11.545 1.00 98.25 181 THR A C 1
ATOM 1343 O O . THR A 1 181 ? 3.694 -9.132 -12.467 1.00 98.25 181 THR A O 1
ATOM 1346 N N . PHE A 1 182 ? 4.318 -7.145 -11.620 1.00 98.19 182 PHE A N 1
ATOM 1347 C CA . PHE A 1 182 ? 3.899 -6.343 -12.769 1.00 98.19 182 PHE A CA 1
ATOM 1348 C C . PHE A 1 182 ? 5.068 -5.494 -13.251 1.00 98.19 182 PHE A C 1
ATOM 1350 O O . PHE A 1 182 ? 5.698 -4.792 -12.459 1.00 98.19 182 PHE A O 1
ATOM 1357 N N . ALA A 1 183 ? 5.364 -5.566 -14.544 1.00 98.06 183 ALA A N 1
ATOM 1358 C CA . ALA A 1 183 ? 6.471 -4.862 -15.167 1.00 98.06 183 ALA A CA 1
ATOM 1359 C C . ALA A 1 183 ? 5.974 -3.721 -16.056 1.00 98.06 183 ALA A C 1
ATOM 1361 O O . ALA A 1 183 ? 5.028 -3.901 -16.813 1.00 98.06 183 ALA A O 1
ATOM 1362 N N . THR A 1 184 ? 6.637 -2.569 -16.033 1.00 97.12 184 THR A N 1
ATOM 1363 C CA . THR A 1 184 ? 6.438 -1.500 -17.028 1.00 97.12 184 THR A CA 1
ATOM 1364 C C . THR A 1 184 ? 7.786 -0.952 -17.474 1.00 97.12 184 THR A C 1
ATOM 1366 O O . THR A 1 184 ? 8.805 -1.216 -16.838 1.00 97.12 184 THR A O 1
ATOM 1369 N N . MET A 1 185 ? 7.791 -0.217 -18.581 1.00 94.38 185 MET A N 1
ATOM 1370 C CA . MET A 1 185 ? 8.946 0.559 -19.024 1.00 94.38 185 MET A CA 1
ATOM 1371 C C . MET A 1 185 ? 8.647 2.038 -18.850 1.00 94.38 185 MET A C 1
ATOM 1373 O O . MET A 1 185 ? 7.686 2.519 -19.451 1.00 94.38 185 MET A O 1
ATOM 1377 N N . ASP A 1 186 ? 9.445 2.770 -18.078 1.00 93.75 186 ASP A N 1
ATOM 1378 C CA . ASP A 1 186 ? 9.171 4.192 -17.834 1.00 93.75 186 ASP A CA 1
ATOM 1379 C C . ASP A 1 186 ? 10.389 5.094 -17.598 1.00 93.75 186 ASP A C 1
ATOM 1381 O O . ASP A 1 186 ? 10.275 6.303 -17.806 1.00 93.75 186 ASP A O 1
ATOM 1385 N N . HIS A 1 187 ? 11.564 4.562 -17.254 1.00 92.88 187 HIS A N 1
ATOM 1386 C CA . HIS A 1 187 ? 12.752 5.386 -16.970 1.00 92.88 187 HIS A CA 1
ATOM 1387 C C . HIS A 1 187 ? 13.544 5.745 -18.231 1.00 92.88 187 HIS A C 1
ATOM 1389 O O . HIS A 1 187 ? 14.113 6.831 -18.323 1.00 92.88 187 HIS A O 1
ATOM 1395 N N . ASN A 1 188 ? 13.593 4.831 -19.198 1.00 90.56 188 ASN A N 1
ATOM 1396 C CA . ASN A 1 188 ? 14.475 4.877 -20.369 1.00 90.56 188 ASN A CA 1
ATOM 1397 C C . ASN A 1 188 ? 13.733 5.005 -21.707 1.00 90.56 188 ASN A C 1
ATOM 1399 O O . ASN A 1 188 ? 14.317 4.847 -22.791 1.00 90.56 188 ASN A O 1
ATOM 1403 N N . VAL A 1 189 ? 12.434 5.278 -21.635 1.00 89.19 189 VAL A N 1
ATOM 1404 C CA . VAL A 1 189 ? 11.564 5.453 -22.794 1.00 89.19 189 VAL A CA 1
ATOM 1405 C C . VAL A 1 189 ? 11.814 6.819 -23.432 1.00 89.19 189 VAL A C 1
ATOM 1407 O O . VAL A 1 189 ? 11.934 7.834 -22.747 1.00 89.19 189 VAL A O 1
ATOM 1410 N N . SER A 1 190 ? 11.894 6.864 -24.763 1.00 88.62 190 SER A N 1
ATOM 1411 C CA . SER A 1 190 ? 12.031 8.127 -25.493 1.00 88.62 190 SER A CA 1
ATOM 1412 C C . SER A 1 190 ? 10.801 9.015 -25.288 1.00 88.62 190 SER A C 1
ATOM 1414 O O . SER A 1 190 ? 9.663 8.583 -25.456 1.00 88.62 190 SER A O 1
ATOM 1416 N N . THR A 1 191 ? 11.024 10.299 -25.001 1.00 88.19 191 THR A N 1
ATOM 1417 C CA . THR A 1 191 ? 9.944 11.290 -24.860 1.00 88.19 191 THR A CA 1
ATOM 1418 C C . THR A 1 191 ? 9.347 11.739 -26.197 1.00 88.19 191 THR A C 1
ATOM 1420 O O . THR A 1 191 ? 8.385 12.503 -26.210 1.00 88.19 191 THR A O 1
ATOM 1423 N N . GLN A 1 192 ? 9.909 11.291 -27.326 1.00 88.62 192 GLN A N 1
ATOM 1424 C CA . GLN A 1 192 ? 9.476 11.683 -28.672 1.00 88.62 192 GLN A CA 1
ATOM 1425 C C . GLN A 1 192 ? 8.759 10.559 -29.425 1.00 88.62 192 GLN A C 1
ATOM 1427 O O . GLN A 1 192 ? 7.897 10.834 -30.257 1.00 88.62 192 GLN A O 1
ATOM 1432 N N . THR A 1 193 ? 9.122 9.297 -29.179 1.00 88.44 193 THR A N 1
ATOM 1433 C CA . THR A 1 193 ? 8.610 8.150 -29.947 1.00 88.44 193 THR A CA 1
ATOM 1434 C C . THR A 1 193 ? 8.503 6.908 -29.069 1.00 88.44 193 THR A C 1
ATOM 1436 O O . THR A 1 193 ? 9.293 6.745 -28.145 1.00 88.44 193 THR A O 1
ATOM 1439 N N . LYS A 1 194 ? 7.605 5.982 -29.419 1.00 85.75 194 LYS A N 1
ATOM 1440 C CA . LYS A 1 194 ? 7.479 4.660 -28.777 1.00 85.75 194 LYS A CA 1
ATOM 1441 C C . LYS A 1 194 ? 8.370 3.583 -29.423 1.00 85.75 194 LYS A C 1
ATOM 1443 O O . LYS A 1 194 ? 8.046 2.401 -29.385 1.00 85.75 194 LYS A O 1
ATOM 1448 N N . ASP A 1 195 ? 9.476 3.983 -30.049 1.00 88.94 195 ASP A N 1
ATOM 1449 C CA . ASP A 1 195 ? 10.440 3.061 -30.656 1.00 88.94 195 ASP A CA 1
ATOM 1450 C C . ASP A 1 195 ? 11.611 2.806 -29.700 1.00 88.94 195 ASP A C 1
ATOM 1452 O O . ASP A 1 195 ? 12.351 3.721 -29.336 1.00 88.94 195 ASP A O 1
ATOM 1456 N N . ILE A 1 196 ? 11.815 1.540 -29.335 1.00 88.31 196 ILE A N 1
ATOM 1457 C CA . ILE A 1 196 ? 12.926 1.096 -28.486 1.00 88.31 196 ILE A CA 1
ATOM 1458 C C . ILE A 1 196 ? 14.300 1.443 -29.087 1.00 88.31 196 ILE A C 1
ATOM 1460 O O . ILE A 1 196 ? 15.268 1.640 -28.355 1.00 88.31 196 ILE A O 1
ATOM 1464 N N . ASN A 1 197 ? 14.393 1.540 -30.418 1.00 89.50 197 ASN A N 1
ATOM 1465 C CA . ASN A 1 197 ? 15.625 1.878 -31.131 1.00 89.50 197 ASN A CA 1
ATOM 1466 C C . ASN A 1 197 ? 15.921 3.382 -31.132 1.00 89.50 197 ASN A C 1
ATOM 1468 O O . ASN A 1 197 ? 17.031 3.776 -31.484 1.00 89.50 197 ASN A O 1
ATOM 1472 N N . ALA A 1 198 ? 14.956 4.217 -30.733 1.00 86.62 198 ALA A N 1
ATOM 1473 C CA . ALA A 1 198 ? 15.158 5.653 -30.570 1.00 86.62 198 ALA A CA 1
ATOM 1474 C C . ALA A 1 198 ? 15.841 6.010 -29.236 1.00 86.62 198 ALA A C 1
ATOM 1476 O O . ALA A 1 198 ? 16.287 7.145 -29.064 1.00 86.62 198 ALA A O 1
ATOM 1477 N N . SER A 1 199 ? 15.929 5.064 -28.295 1.00 86.88 199 SER A N 1
ATOM 1478 C CA . SER A 1 199 ? 16.654 5.234 -27.034 1.00 86.88 199 SER A CA 1
ATOM 1479 C C . SER A 1 199 ? 18.151 4.939 -27.194 1.00 86.88 199 SER A C 1
ATOM 1481 O O . SER A 1 199 ? 18.576 4.211 -28.091 1.00 86.88 199 SER A O 1
ATOM 1483 N N . GLY A 1 200 ? 18.975 5.491 -26.294 1.00 88.00 200 GLY A N 1
ATOM 1484 C CA . GLY A 1 200 ? 20.411 5.191 -26.252 1.00 88.00 200 GLY A CA 1
ATOM 1485 C C . GLY A 1 200 ? 20.694 3.693 -26.068 1.00 88.00 200 GLY A C 1
ATOM 1486 O O . GLY A 1 200 ? 19.850 2.945 -25.580 1.00 88.00 200 GLY A O 1
ATOM 1487 N N . GLU A 1 201 ? 21.899 3.244 -26.426 1.00 92.12 201 GLU A N 1
ATOM 1488 C CA . GLU A 1 201 ? 22.252 1.814 -26.458 1.00 92.12 201 GLU A CA 1
ATOM 1489 C C . GLU A 1 201 ? 21.948 1.077 -25.143 1.00 92.12 201 GLU A C 1
ATOM 1491 O O . GLU A 1 201 ? 21.313 0.024 -25.160 1.00 92.12 201 GLU A O 1
ATOM 1496 N N . MET A 1 202 ? 22.343 1.654 -24.005 1.00 90.44 202 MET A N 1
ATOM 1497 C CA . MET A 1 202 ? 22.099 1.071 -22.682 1.00 90.44 202 MET A CA 1
ATOM 1498 C C . MET A 1 202 ? 20.602 0.958 -22.362 1.00 90.44 202 MET A C 1
ATOM 1500 O O . MET A 1 202 ? 20.143 -0.098 -21.934 1.00 90.44 202 MET A O 1
ATOM 1504 N N . ALA A 1 203 ? 19.840 2.019 -22.631 1.00 91.62 203 ALA A N 1
ATOM 1505 C CA . ALA A 1 203 ? 18.391 2.058 -22.452 1.00 91.62 203 ALA A CA 1
ATOM 1506 C C . ALA A 1 203 ? 17.688 0.989 -23.304 1.00 91.62 203 ALA A C 1
ATOM 1508 O O . ALA A 1 203 ? 16.824 0.260 -22.816 1.00 91.62 203 ALA A O 1
ATOM 1509 N N . ARG A 1 204 ? 18.109 0.842 -24.567 1.00 93.06 204 ARG A N 1
ATOM 1510 C CA . ARG A 1 204 ? 17.616 -0.197 -25.477 1.00 93.06 204 ARG A CA 1
ATOM 1511 C C . ARG A 1 204 ? 17.884 -1.599 -24.927 1.00 93.06 204 ARG A C 1
ATOM 1513 O O . ARG A 1 204 ? 16.981 -2.429 -24.947 1.00 93.06 204 ARG A O 1
ATOM 1520 N N . ILE A 1 205 ? 19.094 -1.863 -24.427 1.00 93.81 205 ILE A N 1
ATOM 1521 C CA . ILE A 1 205 ? 19.457 -3.162 -23.835 1.00 93.81 205 ILE A CA 1
ATOM 1522 C C . ILE A 1 205 ? 18.587 -3.461 -22.610 1.00 93.81 205 ILE A C 1
ATOM 1524 O O . ILE A 1 205 ? 18.038 -4.552 -22.517 1.00 93.81 205 ILE A O 1
ATOM 1528 N N . GLN A 1 206 ? 18.413 -2.495 -21.706 1.00 94.19 206 GLN A N 1
ATOM 1529 C CA . GLN A 1 206 ? 17.594 -2.659 -20.502 1.00 94.19 206 GLN A CA 1
ATOM 1530 C C . GLN A 1 206 ? 16.135 -2.996 -20.831 1.00 94.19 206 GLN A C 1
ATOM 1532 O O . GLN A 1 206 ? 15.587 -3.957 -20.291 1.00 94.19 206 GLN A O 1
ATOM 1537 N N . MET A 1 207 ? 15.523 -2.266 -21.767 1.00 94.88 207 MET A N 1
ATOM 1538 C CA . MET A 1 207 ? 14.153 -2.546 -22.207 1.00 94.88 207 MET A CA 1
ATOM 1539 C C . MET A 1 207 ? 14.037 -3.917 -22.894 1.00 94.88 207 MET A C 1
ATOM 1541 O O . MET A 1 207 ? 13.100 -4.663 -22.621 1.00 94.88 207 MET A O 1
ATOM 1545 N N . GLN A 1 208 ? 14.999 -4.292 -23.747 1.00 95.44 208 GLN A N 1
ATOM 1546 C CA . GLN A 1 208 ? 15.017 -5.613 -24.393 1.00 95.44 208 GLN A CA 1
ATOM 1547 C C . GLN A 1 208 ? 15.171 -6.753 -23.381 1.00 95.44 208 GLN A C 1
ATOM 1549 O O . GLN A 1 208 ? 14.498 -7.778 -23.505 1.00 95.44 208 GLN A O 1
ATOM 1554 N N . GLU A 1 209 ? 16.020 -6.572 -22.370 1.00 96.06 209 GLU A N 1
ATOM 1555 C CA . GLU A 1 209 ? 16.218 -7.577 -21.329 1.00 96.06 209 GLU A CA 1
ATOM 1556 C C . GLU A 1 209 ? 14.969 -7.709 -20.450 1.00 96.06 209 GLU A C 1
ATOM 1558 O O . GLU A 1 209 ? 14.585 -8.826 -20.116 1.00 96.06 209 GLU A O 1
ATOM 1563 N N . LEU A 1 210 ? 14.260 -6.610 -20.157 1.00 96.94 210 LEU A N 1
ATOM 1564 C CA . LEU A 1 210 ? 12.970 -6.675 -19.465 1.00 96.94 210 LEU A CA 1
ATOM 1565 C C . LEU A 1 210 ? 11.928 -7.471 -20.267 1.00 96.94 210 LEU A C 1
ATOM 1567 O O . LEU A 1 210 ? 11.269 -8.333 -19.688 1.00 96.94 210 LEU A O 1
ATOM 1571 N N . ILE A 1 211 ? 11.807 -7.240 -21.583 1.00 96.94 211 ILE A N 1
ATOM 1572 C CA . ILE A 1 211 ? 10.898 -8.008 -22.465 1.00 96.94 211 ILE A CA 1
ATOM 1573 C C . ILE A 1 211 ? 11.204 -9.500 -22.370 1.00 96.94 211 ILE A C 1
ATOM 1575 O O . ILE A 1 211 ? 10.315 -10.319 -22.124 1.00 96.94 211 ILE A O 1
ATOM 1579 N N . LYS A 1 212 ? 12.479 -9.847 -22.549 1.00 97.81 212 LYS A N 1
ATOM 1580 C CA . LYS A 1 212 ? 12.948 -11.230 -22.510 1.00 97.81 212 LYS A CA 1
ATOM 1581 C C . LYS A 1 212 ? 12.672 -11.872 -21.151 1.00 97.81 212 LYS A C 1
ATOM 1583 O O . LYS A 1 212 ? 12.107 -12.960 -21.107 1.00 97.81 212 LYS A O 1
ATOM 1588 N N . ASN A 1 213 ? 13.011 -11.191 -20.059 1.00 97.94 213 ASN A N 1
ATOM 1589 C CA . ASN A 1 213 ? 12.803 -11.689 -18.703 1.00 97.94 213 ASN A CA 1
ATOM 1590 C C . ASN A 1 213 ? 11.318 -11.888 -18.388 1.00 97.94 213 ASN A C 1
ATOM 1592 O O . ASN A 1 213 ? 10.937 -12.938 -17.876 1.00 97.94 213 ASN A O 1
ATOM 1596 N N . CYS A 1 214 ? 10.459 -10.930 -18.739 1.00 98.00 214 CYS A N 1
ATOM 1597 C CA . CYS A 1 214 ? 9.025 -11.061 -18.493 1.00 98.00 214 CYS A CA 1
ATOM 1598 C C . CYS A 1 214 ? 8.432 -12.246 -19.261 1.00 98.00 214 CYS A C 1
ATOM 1600 O O . CYS A 1 214 ? 7.700 -13.049 -18.683 1.00 98.00 214 CYS A O 1
ATOM 1602 N N . SER A 1 215 ? 8.828 -12.422 -20.526 1.00 97.81 215 SER A N 1
ATOM 1603 C CA . SER A 1 215 ? 8.415 -13.574 -21.330 1.00 97.81 215 SER A CA 1
ATOM 1604 C C . SER A 1 215 ? 8.938 -14.906 -20.781 1.00 97.81 215 SER A C 1
ATOM 1606 O O . SER A 1 215 ? 8.214 -15.897 -20.827 1.00 97.81 215 SER A O 1
ATOM 1608 N N . GLU A 1 216 ? 10.182 -14.959 -20.302 1.00 97.75 216 GLU A N 1
ATOM 1609 C CA . GLU A 1 216 ? 10.810 -16.183 -19.785 1.00 97.75 216 GLU A CA 1
ATOM 1610 C C . GLU A 1 216 ? 10.192 -16.628 -18.453 1.00 97.75 216 GLU A C 1
ATOM 1612 O O . GLU A 1 216 ? 9.955 -17.817 -18.242 1.00 97.75 216 GLU A O 1
ATOM 1617 N N . PHE A 1 217 ? 9.907 -15.675 -17.563 1.00 97.81 217 PHE A N 1
ATOM 1618 C CA . PHE A 1 217 ? 9.421 -15.946 -16.209 1.00 97.81 217 PHE A CA 1
ATOM 1619 C C . PHE A 1 217 ? 7.897 -15.817 -16.051 1.00 97.81 217 PHE A C 1
ATOM 1621 O O . PHE A 1 217 ? 7.376 -16.063 -14.961 1.00 97.81 217 PHE A O 1
ATOM 1628 N N . GLY A 1 218 ? 7.178 -15.462 -17.121 1.00 97.50 218 GLY A N 1
ATOM 1629 C CA . GLY A 1 218 ? 5.719 -15.329 -17.126 1.00 97.50 218 GLY A CA 1
ATOM 1630 C C . GLY A 1 218 ? 5.203 -14.129 -16.327 1.00 97.50 218 GLY A C 1
ATOM 1631 O O . GLY A 1 218 ? 4.128 -14.211 -15.737 1.00 97.50 218 GLY A O 1
ATOM 1632 N N . VAL A 1 219 ? 5.983 -13.047 -16.265 1.00 98.06 219 VAL A N 1
ATOM 1633 C CA . VAL A 1 219 ? 5.607 -11.790 -15.600 1.00 98.06 219 VAL A CA 1
ATOM 1634 C C . VAL A 1 219 ? 4.832 -10.917 -16.584 1.00 98.06 219 VAL A C 1
ATOM 1636 O O . VAL A 1 219 ? 5.209 -10.808 -17.751 1.00 98.06 219 VAL A O 1
ATOM 1639 N N . GLU A 1 220 ? 3.751 -10.294 -16.121 1.00 96.44 220 GLU A N 1
ATOM 1640 C CA . GLU A 1 220 ? 2.958 -9.382 -16.945 1.00 96.44 220 GLU A CA 1
ATOM 1641 C C . GLU A 1 220 ? 3.744 -8.101 -17.242 1.00 96.44 220 GLU A C 1
ATOM 1643 O O . GLU A 1 220 ? 4.263 -7.460 -16.326 1.00 96.44 220 GLU A O 1
ATOM 1648 N N . LEU A 1 221 ? 3.829 -7.737 -18.524 1.00 97.75 221 LEU A N 1
ATOM 1649 C CA . LEU A 1 221 ? 4.582 -6.582 -18.999 1.00 97.75 221 LEU A CA 1
ATOM 1650 C C . LEU A 1 221 ? 3.683 -5.594 -19.744 1.00 97.75 221 LEU A C 1
ATOM 1652 O O . LEU A 1 221 ? 3.160 -5.890 -20.817 1.00 97.75 221 LEU A O 1
ATOM 1656 N N . TYR A 1 222 ? 3.616 -4.380 -19.209 1.00 96.50 222 TYR A N 1
ATOM 1657 C CA . TYR A 1 222 ? 3.089 -3.188 -19.857 1.00 96.50 222 TYR A CA 1
ATOM 1658 C C . TYR A 1 222 ? 4.191 -2.584 -20.745 1.00 96.50 222 TYR A C 1
ATOM 1660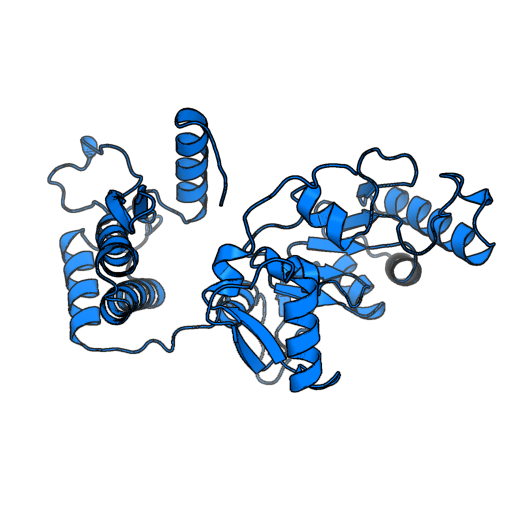 O O . TYR A 1 222 ? 4.902 -1.661 -20.348 1.00 96.50 222 TYR A O 1
ATOM 1668 N N . ASP A 1 223 ? 4.400 -3.180 -21.923 1.00 94.19 223 ASP A N 1
ATOM 1669 C CA . ASP A 1 223 ? 5.452 -2.768 -22.863 1.00 94.19 223 ASP A CA 1
ATOM 1670 C C . ASP A 1 223 ? 5.179 -1.398 -23.519 1.00 94.19 223 ASP A C 1
ATOM 1672 O O . ASP A 1 223 ? 4.111 -0.816 -23.363 1.00 94.19 223 ASP A O 1
ATOM 1676 N N . LEU A 1 224 ? 6.128 -0.879 -24.307 1.00 92.50 224 LEU A N 1
ATOM 1677 C CA . LEU A 1 224 ? 6.018 0.435 -24.970 1.00 92.50 224 LEU A CA 1
ATOM 1678 C C . LEU A 1 224 ? 4.731 0.645 -25.791 1.00 92.50 224 LEU A C 1
ATOM 1680 O O . LEU A 1 224 ? 4.281 1.784 -25.959 1.00 92.50 224 LEU A O 1
ATOM 1684 N N . ASN A 1 225 ? 4.162 -0.429 -26.339 1.00 91.94 225 ASN A N 1
ATOM 1685 C CA . ASN A 1 225 ? 2.983 -0.374 -27.198 1.00 91.94 225 ASN A CA 1
ATOM 1686 C C . ASN A 1 225 ? 1.693 -0.714 -26.446 1.00 91.94 225 ASN A C 1
ATOM 1688 O O . ASN A 1 225 ? 0.605 -0.558 -27.005 1.00 91.94 225 ASN A O 1
ATOM 1692 N N . HIS A 1 226 ? 1.795 -1.135 -25.188 1.00 94.56 226 HIS A N 1
ATOM 1693 C CA . HIS A 1 226 ? 0.654 -1.446 -24.356 1.00 94.56 226 HIS A CA 1
ATOM 1694 C C . HIS A 1 226 ? -0.171 -0.175 -24.070 1.00 94.56 226 HIS A C 1
ATOM 1696 O O . HIS A 1 226 ? 0.395 0.868 -23.725 1.00 94.56 226 HIS A O 1
ATOM 1702 N N . PRO A 1 227 ? -1.514 -0.220 -24.177 1.00 94.00 227 PRO A N 1
ATOM 1703 C CA . PRO A 1 227 ? -2.363 0.956 -23.964 1.00 94.00 227 PRO A CA 1
ATOM 1704 C C . PRO A 1 227 ? -2.285 1.508 -22.536 1.00 94.00 227 PRO A C 1
ATOM 1706 O O . PRO A 1 227 ? -2.529 2.692 -22.327 1.00 94.00 227 PRO A O 1
ATOM 1709 N N . TYR A 1 228 ? -1.935 0.653 -21.575 1.00 94.25 228 TYR A N 1
ATOM 1710 C CA . TYR A 1 228 ? -1.805 0.999 -20.156 1.00 94.25 228 TYR A CA 1
ATOM 1711 C C . TYR A 1 228 ? -0.351 1.165 -19.692 1.00 94.25 228 TYR A C 1
ATOM 1713 O O . TYR A 1 228 ? -0.085 1.180 -18.493 1.00 94.25 228 TYR A O 1
ATOM 1721 N N . GLN A 1 229 ? 0.608 1.246 -20.619 1.00 94.88 229 GLN A N 1
ATOM 1722 C CA . GLN A 1 229 ? 1.982 1.588 -20.259 1.00 94.88 229 GLN A CA 1
ATOM 1723 C C . GLN A 1 229 ? 2.054 3.023 -19.737 1.00 94.88 229 GLN A C 1
ATOM 1725 O O . GLN A 1 229 ? 1.447 3.941 -20.288 1.00 94.88 229 GLN A O 1
ATOM 1730 N N . GLY A 1 230 ? 2.832 3.208 -18.677 1.00 93.25 230 GLY A N 1
ATOM 1731 C CA . GLY A 1 230 ? 3.051 4.499 -18.047 1.00 93.25 230 GLY A CA 1
ATOM 1732 C C . GLY A 1 230 ? 4.060 4.401 -16.912 1.00 93.25 230 GLY A C 1
ATOM 1733 O O . GLY A 1 230 ? 4.646 3.341 -16.677 1.00 93.25 230 GLY A O 1
ATOM 1734 N N . ILE A 1 231 ? 4.234 5.518 -16.201 1.00 95.19 231 ILE A N 1
ATOM 1735 C CA . ILE A 1 231 ? 5.099 5.604 -15.017 1.00 95.19 231 ILE A CA 1
ATOM 1736 C C . ILE A 1 231 ? 4.652 4.556 -13.999 1.00 95.19 231 ILE A C 1
ATOM 1738 O O . ILE A 1 231 ? 3.467 4.501 -13.670 1.00 95.19 231 ILE A O 1
ATOM 1742 N N . VAL A 1 232 ? 5.574 3.754 -13.468 1.00 95.69 232 VAL A N 1
ATOM 1743 C CA . VAL A 1 232 ? 5.263 2.582 -12.628 1.00 95.69 232 VAL A CA 1
ATOM 1744 C C . VAL A 1 232 ? 4.353 2.912 -11.441 1.00 95.69 232 VAL A C 1
ATOM 1746 O O . VAL A 1 232 ? 3.408 2.178 -11.142 1.00 95.69 232 VAL A O 1
ATOM 1749 N N . HIS A 1 233 ? 4.562 4.074 -10.822 1.00 95.12 233 HIS A N 1
ATOM 1750 C CA . HIS A 1 233 ? 3.784 4.541 -9.671 1.00 95.12 233 HIS A CA 1
ATOM 1751 C C . HIS A 1 233 ? 2.439 5.194 -10.026 1.00 95.12 233 HIS A C 1
ATOM 1753 O O . HIS A 1 233 ? 1.636 5.447 -9.131 1.00 95.12 233 HIS A O 1
ATOM 1759 N N . VAL A 1 234 ? 2.187 5.447 -11.312 1.00 93.56 234 VAL A N 1
ATOM 1760 C CA . VAL A 1 234 ? 0.905 5.936 -11.848 1.00 93.56 234 VAL A CA 1
ATOM 1761 C C . VAL A 1 234 ? 0.093 4.770 -12.410 1.00 93.56 234 VAL A C 1
ATOM 1763 O O . VAL A 1 234 ? -1.072 4.602 -12.058 1.00 93.56 234 VAL A O 1
ATOM 1766 N N . MET A 1 235 ? 0.742 3.901 -13.190 1.00 95.06 235 MET A N 1
ATOM 1767 C CA . MET A 1 235 ? 0.143 2.693 -13.755 1.00 95.06 235 MET A CA 1
ATOM 1768 C C . MET A 1 235 ? -0.403 1.776 -12.656 1.00 95.06 235 MET A C 1
ATOM 1770 O O . MET A 1 235 ? -1.537 1.312 -12.753 1.00 95.06 235 MET A O 1
ATOM 1774 N N . GLY A 1 236 ? 0.359 1.549 -11.577 1.00 93.00 236 GLY A N 1
ATOM 1775 C CA . GLY A 1 236 ? -0.051 0.628 -10.516 1.00 93.00 236 GLY A CA 1
ATOM 1776 C C . GLY A 1 236 ? -1.445 0.936 -9.938 1.00 93.00 236 GLY A C 1
ATOM 1777 O O . GLY A 1 236 ? -2.286 0.037 -9.877 1.00 93.00 236 GLY A O 1
ATOM 1778 N N . PRO A 1 237 ? -1.732 2.176 -9.512 1.00 90.06 237 PRO A N 1
ATOM 1779 C CA . PRO A 1 237 ? -3.078 2.552 -9.098 1.00 90.06 237 PRO A CA 1
ATOM 1780 C C . PRO A 1 237 ? -4.121 2.556 -10.219 1.00 90.06 237 PRO A C 1
ATOM 1782 O O . PRO A 1 237 ? -5.222 2.059 -9.998 1.00 90.06 237 PRO A O 1
ATOM 1785 N N . GLU A 1 238 ? -3.794 3.063 -11.412 1.00 91.69 238 GLU A N 1
ATOM 1786 C CA . GLU A 1 238 ? -4.743 3.135 -12.538 1.00 91.69 238 GLU A CA 1
ATOM 1787 C C . GLU A 1 238 ? -5.258 1.759 -12.978 1.00 91.69 238 GLU A C 1
ATOM 1789 O O . GLU A 1 238 ? -6.420 1.625 -13.353 1.00 91.69 238 GLU A O 1
ATOM 1794 N N . GLN A 1 239 ? -4.411 0.732 -12.892 1.00 93.19 239 GLN A N 1
ATOM 1795 C CA . GLN A 1 239 ? -4.746 -0.641 -13.276 1.00 93.19 239 GLN A CA 1
ATOM 1796 C C . GLN A 1 239 ? -5.313 -1.478 -12.119 1.00 93.19 239 GLN A C 1
ATOM 1798 O O . GLN A 1 239 ? -5.476 -2.690 -12.246 1.00 93.19 239 GLN A O 1
ATOM 1803 N N . GLY A 1 240 ? -5.586 -0.871 -10.957 1.00 91.75 240 GLY A N 1
ATOM 1804 C CA . GLY A 1 240 ? -6.082 -1.597 -9.782 1.00 91.75 240 GLY A CA 1
ATOM 1805 C C . GLY A 1 240 ? -5.064 -2.573 -9.179 1.00 91.75 240 GLY A C 1
ATOM 1806 O O . GLY A 1 240 ? -5.423 -3.429 -8.369 1.00 91.75 240 GLY A O 1
ATOM 1807 N N . VAL A 1 241 ? -3.783 -2.450 -9.543 1.00 94.12 241 VAL A N 1
ATOM 1808 C CA . VAL A 1 241 ? -2.689 -3.222 -8.937 1.00 94.12 241 VAL A CA 1
ATOM 1809 C C . VAL A 1 241 ? -2.448 -2.742 -7.506 1.00 94.12 241 VAL A C 1
ATOM 1811 O O . VAL A 1 241 ? -2.130 -3.544 -6.635 1.00 94.12 241 VAL A O 1
ATOM 1814 N N . THR A 1 242 ? -2.627 -1.444 -7.250 1.00 92.31 242 THR A N 1
ATOM 1815 C CA . THR A 1 242 ? -2.508 -0.836 -5.917 1.00 92.31 242 THR A CA 1
ATOM 1816 C C . THR A 1 242 ? -3.862 -0.756 -5.234 1.00 92.31 242 THR A C 1
ATOM 1818 O O . THR A 1 242 ? -4.720 0.006 -5.671 1.00 92.31 242 THR A O 1
ATOM 1821 N N . LEU A 1 243 ? -4.032 -1.488 -4.133 1.00 92.94 243 LEU A N 1
ATOM 1822 C CA . LEU A 1 243 ? -5.242 -1.441 -3.314 1.00 92.94 243 LEU A CA 1
ATOM 1823 C C . LEU A 1 243 ? -4.908 -1.134 -1.844 1.00 92.94 243 LEU A C 1
ATOM 1825 O O . LEU A 1 243 ? -3.800 -1.443 -1.389 1.00 92.94 243 LEU A O 1
ATOM 1829 N N . PRO A 1 244 ? -5.855 -0.545 -1.089 1.00 90.81 244 PRO A N 1
ATOM 1830 C CA . PRO A 1 244 ? -5.692 -0.336 0.345 1.00 90.81 244 PRO A 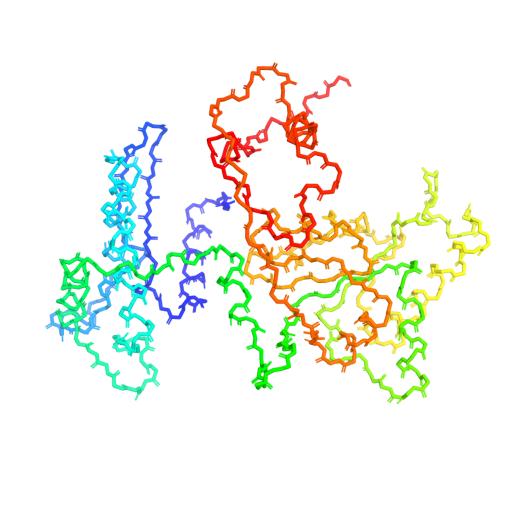CA 1
ATOM 1831 C C . PRO A 1 244 ? -5.394 -1.637 1.081 1.00 90.81 244 PRO A C 1
ATOM 1833 O O . PRO A 1 244 ? -5.920 -2.692 0.730 1.00 90.81 244 PRO A O 1
ATOM 1836 N N . GLY A 1 245 ? -4.571 -1.561 2.124 1.00 91.19 245 GLY A N 1
ATOM 1837 C CA . GLY A 1 245 ? -4.229 -2.735 2.923 1.00 91.19 245 GLY A CA 1
ATOM 1838 C C . GLY A 1 245 ? -3.019 -3.522 2.425 1.00 91.19 245 GLY A C 1
ATOM 1839 O O . GLY A 1 245 ? -2.535 -4.358 3.170 1.00 91.19 245 GLY A O 1
ATOM 1840 N N . MET A 1 246 ? -2.513 -3.265 1.215 1.00 96.94 246 MET A N 1
ATOM 1841 C CA . MET A 1 246 ? -1.429 -4.057 0.621 1.00 96.94 246 MET A CA 1
ATOM 1842 C C . MET A 1 246 ? -0.034 -3.658 1.101 1.00 96.94 246 MET A C 1
ATOM 1844 O O . MET A 1 246 ? 0.235 -2.497 1.404 1.00 96.94 246 MET A O 1
ATOM 1848 N N . THR A 1 247 ? 0.889 -4.609 1.033 1.00 98.50 247 THR A N 1
ATOM 1849 C CA . THR A 1 247 ? 2.338 -4.385 0.987 1.00 98.50 247 THR A CA 1
ATOM 1850 C C . THR A 1 247 ? 2.835 -4.345 -0.460 1.00 98.50 247 THR A C 1
ATOM 1852 O O . THR A 1 247 ? 2.610 -5.277 -1.237 1.00 98.50 247 THR A O 1
ATOM 1855 N N . ILE A 1 248 ? 3.502 -3.256 -0.852 1.00 98.69 248 ILE A N 1
ATOM 1856 C CA . ILE A 1 248 ? 3.932 -3.033 -2.243 1.00 98.69 248 ILE A CA 1
ATOM 1857 C C . ILE A 1 248 ? 5.403 -2.639 -2.289 1.00 98.69 248 ILE A C 1
ATOM 1859 O O . ILE A 1 248 ? 5.830 -1.700 -1.623 1.00 98.69 248 ILE A O 1
ATOM 1863 N N . VAL A 1 249 ? 6.184 -3.327 -3.113 1.00 98.69 249 VAL A N 1
ATOM 1864 C CA . VAL A 1 249 ? 7.612 -3.030 -3.278 1.00 98.69 249 VAL A CA 1
ATOM 1865 C C . VAL A 1 249 ? 7.972 -2.876 -4.744 1.00 98.69 249 VAL A C 1
ATOM 1867 O O . VAL A 1 249 ? 7.323 -3.448 -5.620 1.00 98.69 249 VAL A O 1
ATOM 1870 N N . CYS A 1 250 ? 9.008 -2.091 -5.009 1.00 98.31 250 CYS A N 1
ATOM 1871 C CA . CYS A 1 250 ? 9.588 -1.907 -6.332 1.00 98.31 250 CYS A CA 1
ATOM 1872 C C . CYS A 1 250 ? 11.057 -1.518 -6.183 1.00 98.31 250 CYS A C 1
ATOM 1874 O O . CYS A 1 250 ? 11.443 -0.911 -5.183 1.00 98.31 250 CYS A O 1
ATOM 1876 N N . GLY A 1 251 ? 11.863 -1.800 -7.202 1.00 96.88 251 GLY A N 1
ATOM 1877 C CA . GLY A 1 251 ? 13.241 -1.316 -7.312 1.00 96.88 251 GLY A CA 1
ATOM 1878 C C . GLY A 1 251 ? 13.386 0.204 -7.508 1.00 96.88 251 GLY A C 1
ATOM 1879 O O . GLY A 1 251 ? 14.423 0.643 -7.993 1.00 96.88 251 GLY A O 1
ATOM 1880 N N . ASP A 1 252 ? 12.371 1.005 -7.163 1.00 96.56 252 ASP A N 1
ATOM 1881 C CA . ASP A 1 252 ? 12.333 2.465 -7.304 1.00 96.56 252 ASP A CA 1
ATOM 1882 C C . ASP A 1 252 ? 12.144 3.146 -5.935 1.00 96.56 252 ASP A C 1
ATOM 1884 O O . ASP A 1 252 ? 11.353 2.711 -5.091 1.00 96.56 252 ASP A O 1
ATOM 1888 N N . SER A 1 253 ? 12.847 4.255 -5.698 1.00 92.06 253 SER A N 1
ATOM 1889 C CA . SER A 1 253 ? 12.776 5.003 -4.436 1.00 92.06 253 SER A CA 1
ATOM 1890 C C . SER A 1 253 ? 11.415 5.661 -4.166 1.00 92.06 253 SER A C 1
ATOM 1892 O O . SER A 1 253 ? 11.085 5.925 -3.011 1.00 92.06 253 SER A O 1
ATOM 1894 N N . HIS A 1 254 ? 10.617 5.934 -5.200 1.00 95.62 254 HIS A N 1
ATOM 1895 C CA . HIS A 1 254 ? 9.338 6.648 -5.119 1.00 95.62 254 HIS A CA 1
ATOM 1896 C C . HIS A 1 254 ? 8.136 5.724 -4.908 1.00 95.62 254 HIS A C 1
ATOM 1898 O O . HIS A 1 254 ? 6.994 6.190 -4.897 1.00 95.62 254 HIS A O 1
ATOM 1904 N N . THR A 1 255 ? 8.374 4.442 -4.630 1.00 97.88 255 THR A N 1
ATOM 1905 C CA . THR A 1 255 ? 7.340 3.444 -4.307 1.00 97.88 255 THR A CA 1
ATOM 1906 C C . THR A 1 255 ? 6.439 3.857 -3.141 1.00 97.88 255 THR A C 1
ATOM 1908 O O . THR A 1 255 ? 5.277 3.463 -3.086 1.00 97.88 255 THR A O 1
ATOM 1911 N N . ALA A 1 256 ? 6.904 4.743 -2.256 1.00 94.56 256 ALA A N 1
ATOM 1912 C CA . ALA A 1 256 ? 6.071 5.345 -1.212 1.00 94.56 256 ALA A CA 1
ATOM 1913 C C . ALA A 1 256 ? 4.810 6.062 -1.748 1.00 94.56 256 ALA A C 1
ATOM 1915 O O . ALA A 1 256 ? 3.853 6.245 -1.000 1.00 94.56 256 ALA A O 1
ATOM 1916 N N . THR A 1 257 ? 4.763 6.416 -3.039 1.00 92.69 257 THR A N 1
ATOM 1917 C CA . THR A 1 257 ? 3.585 6.998 -3.712 1.00 92.69 257 THR A CA 1
ATOM 1918 C C . THR A 1 257 ? 2.326 6.147 -3.532 1.00 92.69 257 THR A C 1
ATOM 1920 O O . THR A 1 257 ? 1.243 6.684 -3.302 1.00 92.69 257 THR A O 1
ATOM 1923 N N . HIS A 1 258 ? 2.459 4.818 -3.551 1.00 94.50 258 HIS A N 1
ATOM 1924 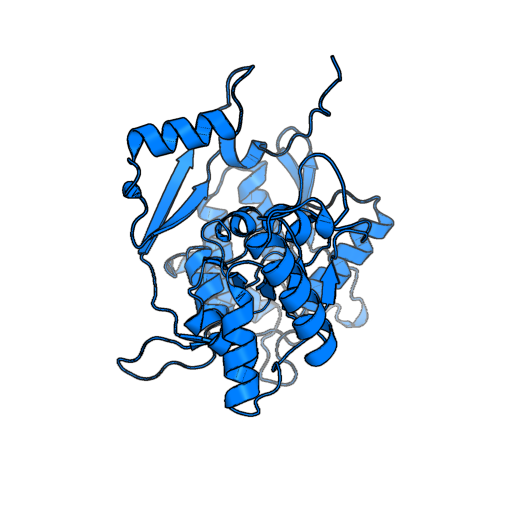C CA . HIS A 1 258 ? 1.327 3.904 -3.367 1.00 94.50 258 HIS A CA 1
ATOM 1925 C C . HIS A 1 258 ? 0.716 3.987 -1.953 1.00 94.50 258 HIS A C 1
ATOM 1927 O O . HIS A 1 258 ? -0.435 3.599 -1.755 1.00 94.50 258 HIS A O 1
ATOM 1933 N N . GLY A 1 259 ? 1.428 4.572 -0.981 1.00 92.81 259 GLY A N 1
ATOM 1934 C CA . GLY A 1 259 ? 0.910 4.851 0.360 1.00 92.81 259 GLY A CA 1
ATOM 1935 C C . GLY A 1 259 ? -0.278 5.815 0.384 1.00 92.81 259 GLY A C 1
ATOM 1936 O O . GLY A 1 259 ? -1.085 5.757 1.311 1.00 92.81 259 GLY A O 1
ATOM 1937 N N . ALA A 1 260 ? -0.469 6.623 -0.667 1.00 89.62 260 ALA A N 1
ATOM 1938 C CA . ALA A 1 26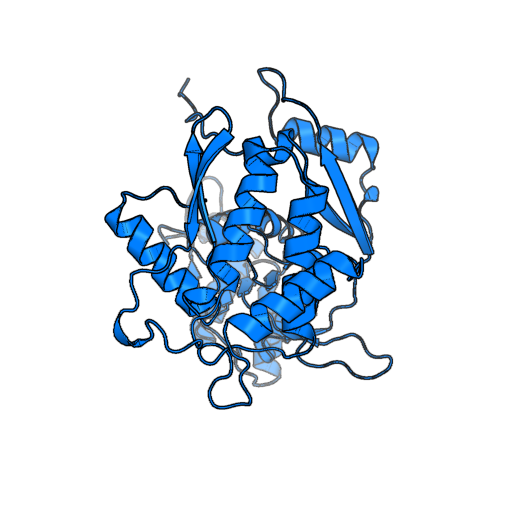0 ? -1.666 7.451 -0.837 1.00 89.62 260 ALA A CA 1
ATOM 1939 C C . ALA A 1 260 ? -2.971 6.627 -0.871 1.00 89.62 260 ALA A C 1
ATOM 1941 O O . ALA A 1 260 ? -4.037 7.147 -0.550 1.00 89.62 260 ALA A O 1
ATOM 1942 N N . PHE A 1 261 ? -2.881 5.337 -1.207 1.00 90.56 261 PHE A N 1
ATOM 1943 C CA . PHE A 1 261 ? -4.006 4.403 -1.243 1.00 90.56 261 PHE A CA 1
ATOM 1944 C C . PHE A 1 261 ? -4.167 3.618 0.066 1.00 90.56 261 PHE A C 1
ATOM 1946 O O . PHE A 1 261 ? -4.977 2.702 0.128 1.00 90.56 261 PHE A O 1
ATOM 1953 N N . GLY A 1 262 ? -3.417 3.948 1.122 1.00 90.50 262 GLY A N 1
ATOM 1954 C CA . GLY A 1 262 ? -3.440 3.196 2.380 1.00 90.50 262 GLY A CA 1
ATOM 1955 C C . GLY A 1 262 ? -2.712 1.849 2.298 1.00 90.50 262 GLY A C 1
ATOM 1956 O O . GLY A 1 262 ? -3.089 0.907 2.993 1.00 90.50 262 GLY A O 1
ATOM 1957 N N . ALA A 1 263 ? -1.702 1.753 1.430 1.00 94.81 263 ALA A N 1
ATOM 1958 C CA . ALA A 1 263 ? -0.792 0.616 1.317 1.00 94.81 263 ALA A CA 1
ATOM 1959 C C . ALA A 1 263 ? 0.534 0.890 2.053 1.00 94.81 263 ALA A C 1
ATOM 1961 O O . ALA A 1 263 ? 0.991 2.031 2.138 1.00 94.81 263 ALA A O 1
ATOM 1962 N N . LEU A 1 264 ? 1.193 -0.158 2.547 1.00 97.75 264 LEU A N 1
ATOM 1963 C CA . LEU A 1 264 ? 2.560 -0.086 3.052 1.00 97.75 264 LEU A CA 1
ATOM 1964 C C . LEU A 1 264 ? 3.512 -0.304 1.878 1.00 97.75 264 LEU A C 1
ATOM 1966 O O . LEU A 1 264 ? 3.779 -1.440 1.487 1.00 97.75 264 LEU A O 1
ATOM 1970 N N . ALA A 1 265 ? 4.002 0.793 1.303 1.00 97.94 265 ALA A N 1
ATOM 1971 C CA . ALA A 1 265 ? 4.771 0.751 0.069 1.00 97.94 265 ALA A CA 1
ATOM 1972 C C . ALA A 1 265 ? 6.146 1.406 0.197 1.00 97.94 265 ALA A C 1
ATOM 1974 O O . ALA A 1 265 ? 6.261 2.520 0.711 1.00 97.94 265 ALA A O 1
ATOM 1975 N N . PHE A 1 266 ? 7.196 0.726 -0.263 1.00 97.75 266 PHE A N 1
ATOM 1976 C CA . PHE A 1 266 ? 8.570 1.210 -0.124 1.00 97.75 266 PHE A CA 1
ATOM 1977 C C . PHE A 1 266 ? 9.509 0.646 -1.195 1.00 97.75 266 PHE A C 1
ATOM 1979 O O . PHE A 1 266 ? 9.294 -0.437 -1.737 1.00 97.75 266 PHE A O 1
ATOM 1986 N N . GLY A 1 267 ? 10.538 1.430 -1.523 1.00 97.38 267 GLY A N 1
ATOM 1987 C CA . GLY A 1 267 ? 11.564 1.039 -2.483 1.00 97.38 267 GLY A CA 1
ATOM 1988 C C . GLY A 1 267 ? 12.516 0.002 -1.898 1.00 97.38 267 GLY A C 1
ATOM 1989 O O . GLY A 1 267 ? 12.806 0.040 -0.701 1.00 97.38 267 GLY A O 1
ATOM 1990 N N . ILE A 1 268 ? 13.004 -0.899 -2.746 1.00 97.56 268 ILE A N 1
ATOM 1991 C CA . ILE A 1 268 ? 13.916 -1.984 -2.373 1.00 97.56 268 ILE A CA 1
ATOM 1992 C C . ILE A 1 268 ? 15.132 -2.027 -3.304 1.00 97.56 268 ILE A C 1
ATOM 1994 O O . ILE A 1 268 ? 15.091 -1.540 -4.433 1.00 97.56 268 ILE A O 1
ATOM 1998 N N . GLY A 1 269 ? 16.240 -2.594 -2.835 1.00 95.25 269 GLY A N 1
ATOM 1999 C CA . GLY A 1 269 ? 17.444 -2.776 -3.649 1.00 95.25 269 GLY A CA 1
ATOM 2000 C C . GLY A 1 269 ? 17.341 -3.962 -4.613 1.00 95.25 269 GLY A C 1
ATOM 2001 O O . GLY A 1 269 ? 16.534 -4.866 -4.429 1.00 95.25 269 GLY A O 1
ATOM 2002 N N . THR A 1 270 ? 18.224 -4.032 -5.613 1.00 92.62 270 THR A N 1
ATOM 2003 C CA . THR A 1 270 ? 18.246 -5.130 -6.603 1.00 92.62 270 THR A CA 1
ATOM 2004 C C . THR A 1 270 ? 18.329 -6.530 -5.977 1.00 92.62 270 THR A C 1
ATOM 2006 O O . THR A 1 270 ? 17.637 -7.443 -6.420 1.00 92.62 270 THR A O 1
ATOM 2009 N N . SER A 1 271 ? 19.120 -6.717 -4.915 1.00 93.56 271 SER A N 1
ATOM 2010 C CA . SER A 1 271 ? 19.194 -8.011 -4.216 1.00 93.56 271 SER A CA 1
ATOM 2011 C C . SER A 1 271 ? 17.877 -8.383 -3.526 1.00 93.56 271 SER A C 1
ATOM 2013 O O . SER A 1 271 ? 17.535 -9.558 -3.411 1.00 93.56 271 SER A O 1
ATOM 2015 N N . GLU A 1 272 ? 17.127 -7.385 -3.065 1.00 97.44 272 GLU A N 1
ATOM 2016 C CA . GLU A 1 272 ? 15.806 -7.577 -2.470 1.00 97.44 272 GLU A CA 1
ATOM 2017 C C . GLU A 1 272 ? 14.751 -7.839 -3.548 1.00 97.44 272 GLU A C 1
ATOM 2019 O O . GLU A 1 272 ? 13.879 -8.674 -3.331 1.00 97.44 272 GLU A O 1
ATOM 2024 N N . VAL A 1 273 ? 14.867 -7.220 -4.732 1.00 98.06 273 VAL A N 1
ATOM 2025 C CA . VAL A 1 273 ? 14.033 -7.541 -5.905 1.00 98.06 273 VAL A CA 1
ATOM 2026 C C . VAL A 1 273 ? 14.163 -9.029 -6.240 1.00 98.06 273 VAL A C 1
ATOM 2028 O O . VAL A 1 273 ? 13.146 -9.709 -6.367 1.00 98.06 273 VAL A O 1
ATOM 2031 N N . GLU A 1 274 ? 15.386 -9.572 -6.315 1.00 97.94 274 GLU A N 1
ATOM 2032 C CA . GLU A 1 274 ? 15.591 -11.017 -6.526 1.00 97.94 274 GLU A CA 1
ATOM 2033 C C . GLU A 1 274 ? 14.932 -11.841 -5.416 1.00 97.94 274 GLU A C 1
ATOM 2035 O O . GLU A 1 274 ? 14.255 -12.832 -5.697 1.00 97.94 274 GLU A O 1
ATOM 2040 N N . HIS A 1 275 ? 15.105 -11.427 -4.157 1.00 97.94 275 HIS A N 1
ATOM 2041 C CA . HIS A 1 275 ? 14.525 -12.128 -3.017 1.00 97.94 275 HIS A CA 1
ATOM 2042 C C . HIS A 1 275 ? 12.997 -12.199 -3.121 1.00 97.94 275 HIS A C 1
ATOM 2044 O O . HIS A 1 275 ? 12.439 -13.293 -3.069 1.00 97.94 275 HIS A O 1
ATOM 2050 N N . VAL A 1 276 ? 12.332 -11.068 -3.372 1.00 98.50 276 VAL A N 1
ATOM 2051 C CA . VAL A 1 276 ? 10.874 -11.001 -3.528 1.00 98.50 276 VAL A CA 1
ATOM 2052 C C . VAL A 1 276 ? 10.416 -11.828 -4.726 1.00 98.50 276 VAL A C 1
ATOM 2054 O O . VAL A 1 276 ? 9.453 -12.582 -4.596 1.00 98.50 276 VAL A O 1
ATOM 2057 N N . LEU A 1 277 ? 11.116 -11.775 -5.867 1.00 98.56 277 LEU A N 1
ATOM 2058 C CA . LEU A 1 277 ? 10.799 -12.643 -7.006 1.00 98.56 277 LEU A CA 1
ATOM 2059 C C . LEU A 1 277 ? 10.906 -14.129 -6.634 1.00 98.56 277 LEU A C 1
ATOM 2061 O O . LEU A 1 277 ? 10.073 -14.923 -7.064 1.00 98.56 277 LEU A O 1
ATOM 2065 N N . ALA A 1 278 ? 11.895 -14.520 -5.827 1.00 98.25 278 ALA A N 1
ATOM 2066 C CA . ALA A 1 278 ? 12.128 -15.911 -5.444 1.00 98.25 278 ALA A CA 1
ATOM 2067 C C . ALA A 1 278 ? 11.190 -16.427 -4.335 1.00 98.25 278 ALA A C 1
ATOM 2069 O O . ALA A 1 278 ? 10.927 -17.633 -4.277 1.00 98.25 278 ALA A O 1
ATOM 2070 N N . THR A 1 279 ? 10.704 -15.563 -3.435 1.00 98.06 279 THR A N 1
ATOM 2071 C CA . THR A 1 279 ? 10.009 -15.990 -2.202 1.00 98.06 279 THR A CA 1
ATOM 2072 C C . THR A 1 279 ? 8.631 -15.369 -1.989 1.00 98.06 279 THR A C 1
ATOM 2074 O O . THR A 1 279 ? 7.835 -15.938 -1.242 1.00 98.06 279 THR A O 1
ATOM 2077 N N . GLN A 1 280 ? 8.317 -14.255 -2.655 1.00 98.44 280 GLN A N 1
ATOM 2078 C CA . GLN A 1 280 ? 7.172 -13.383 -2.363 1.00 98.44 280 GLN A CA 1
ATOM 2079 C C . GLN A 1 280 ? 7.180 -12.808 -0.934 1.00 98.44 280 GLN A C 1
ATOM 2081 O O . GLN A 1 280 ? 6.139 -12.483 -0.362 1.00 98.44 280 GLN A O 1
ATOM 2086 N N . THR A 1 281 ? 8.360 -12.704 -0.332 1.00 98.38 281 THR A N 1
ATOM 2087 C CA . THR A 1 281 ? 8.542 -12.167 1.015 1.00 98.38 281 THR A CA 1
ATOM 2088 C C . THR A 1 281 ? 9.748 -11.245 1.060 1.00 98.38 281 THR A C 1
ATOM 2090 O O . THR A 1 281 ? 10.555 -11.235 0.134 1.00 98.38 281 THR A O 1
ATOM 2093 N N . LEU A 1 282 ? 9.882 -10.471 2.135 1.00 98.06 282 LEU A N 1
ATOM 2094 C CA . LEU A 1 282 ? 11.041 -9.617 2.360 1.00 98.06 282 LEU A CA 1
ATOM 2095 C C . LEU A 1 282 ? 11.346 -9.492 3.851 1.00 98.06 282 LEU A C 1
ATOM 2097 O O . LEU A 1 282 ? 10.438 -9.310 4.660 1.00 98.06 282 LEU A O 1
ATOM 2101 N N . LYS A 1 283 ? 12.626 -9.574 4.228 1.00 96.06 283 LYS A N 1
ATOM 2102 C CA . LYS A 1 283 ? 13.042 -9.239 5.594 1.00 96.06 283 LYS A CA 1
ATOM 2103 C C . LYS A 1 283 ? 12.980 -7.726 5.755 1.00 96.06 283 LYS A C 1
ATOM 2105 O O . LYS A 1 283 ? 13.766 -7.031 5.123 1.00 96.06 283 LYS A O 1
ATOM 2110 N N . GLN A 1 284 ? 12.084 -7.231 6.602 1.00 95.44 284 GLN A N 1
ATOM 2111 C CA . GLN A 1 284 ? 11.934 -5.799 6.828 1.00 95.44 284 GLN A CA 1
ATOM 2112 C C . GLN A 1 284 ? 11.853 -5.475 8.318 1.00 95.44 284 GLN A C 1
ATOM 2114 O O . GLN A 1 284 ? 11.078 -6.063 9.069 1.00 95.44 284 GLN A O 1
ATOM 2119 N N . GLY A 1 285 ? 12.694 -4.536 8.751 1.00 90.50 285 GLY A N 1
ATOM 2120 C CA . GLY A 1 285 ? 12.708 -4.055 10.129 1.00 90.50 285 GLY A CA 1
ATOM 2121 C C . GLY A 1 285 ? 11.592 -3.046 10.365 1.00 90.50 285 GLY A C 1
ATOM 2122 O O . GLY A 1 285 ? 11.155 -2.359 9.441 1.00 90.50 285 GLY A O 1
ATOM 2123 N N . ARG A 1 286 ? 11.146 -2.910 11.617 1.00 90.94 286 ARG A N 1
ATOM 2124 C CA . ARG A 1 286 ? 10.167 -1.873 11.943 1.00 90.94 286 ARG A CA 1
ATOM 2125 C C . ARG A 1 286 ? 10.807 -0.485 11.892 1.00 90.94 286 ARG A C 1
ATOM 2127 O O . ARG A 1 286 ? 11.765 -0.207 12.610 1.00 90.94 286 ARG A O 1
ATOM 2134 N N . ALA A 1 287 ? 10.231 0.395 11.083 1.00 92.12 287 ALA A N 1
ATOM 2135 C CA . ALA A 1 287 ? 10.474 1.829 11.123 1.00 92.12 287 ALA A CA 1
ATOM 2136 C C . ALA A 1 287 ? 9.741 2.493 12.300 1.00 92.12 287 ALA A C 1
ATOM 2138 O O . ALA A 1 287 ? 8.796 1.941 12.867 1.00 92.12 287 ALA A O 1
ATOM 2139 N N . LYS A 1 288 ? 10.168 3.709 12.648 1.00 92.56 288 LYS A N 1
ATOM 2140 C CA . LYS A 1 288 ? 9.439 4.574 13.583 1.00 92.56 288 LYS A CA 1
ATOM 2141 C C . LYS A 1 288 ? 8.236 5.208 12.881 1.00 92.56 288 LYS A C 1
ATOM 2143 O O . LYS A 1 288 ? 8.220 5.337 11.664 1.00 92.56 288 LYS A O 1
ATOM 2148 N N . THR A 1 289 ? 7.254 5.677 13.636 1.00 93.50 289 THR A N 1
ATOM 2149 C CA . THR A 1 289 ? 6.083 6.379 13.089 1.00 93.50 289 THR A CA 1
ATOM 2150 C C . THR A 1 289 ? 6.252 7.889 13.202 1.00 93.50 289 THR A C 1
ATOM 2152 O O . THR A 1 289 ? 6.663 8.391 14.251 1.00 93.50 289 THR A O 1
ATOM 2155 N N . MET A 1 290 ? 5.909 8.630 12.152 1.00 92.38 290 MET A N 1
ATOM 2156 C CA . MET A 1 290 ? 5.860 10.092 12.154 1.00 92.38 290 MET A CA 1
ATOM 2157 C C . MET A 1 290 ? 4.486 10.557 11.682 1.00 92.38 290 MET A C 1
ATOM 2159 O O . MET A 1 290 ? 4.065 10.220 10.583 1.00 92.38 290 MET A O 1
ATOM 2163 N N . LYS A 1 291 ? 3.810 11.384 12.480 1.00 94.44 291 LYS A N 1
ATOM 2164 C CA . LYS A 1 291 ? 2.555 12.027 12.080 1.00 94.44 291 LYS A CA 1
ATOM 2165 C C . LYS A 1 291 ? 2.837 13.421 11.527 1.00 94.44 291 LYS A C 1
ATOM 2167 O O . LYS A 1 291 ? 3.434 14.241 12.223 1.00 94.44 291 LYS A O 1
ATOM 2172 N N . ILE A 1 292 ? 2.355 13.706 10.320 1.00 92.25 292 ILE A N 1
ATOM 2173 C CA . ILE A 1 292 ? 2.326 15.056 9.752 1.00 92.25 292 ILE A CA 1
ATOM 2174 C C . ILE A 1 292 ? 0.872 15.489 9.611 1.00 92.25 292 ILE A C 1
ATOM 2176 O O . ILE A 1 292 ? 0.138 15.029 8.741 1.00 92.25 292 ILE A O 1
ATOM 2180 N N . GLU A 1 293 ? 0.461 16.394 10.493 1.00 94.00 293 GLU A N 1
ATOM 2181 C CA . GLU A 1 293 ? -0.907 16.894 10.556 1.00 94.00 293 GLU A CA 1
ATOM 2182 C C . GLU A 1 293 ? -1.006 18.277 9.901 1.00 94.00 293 GLU A C 1
ATOM 2184 O O . GLU A 1 293 ? -0.369 19.237 10.340 1.00 94.00 293 GLU A O 1
ATOM 2189 N N . VAL A 1 294 ? -1.802 18.378 8.834 1.00 88.88 294 VAL A N 1
ATOM 2190 C CA . VAL A 1 294 ? -2.014 19.610 8.064 1.00 88.88 294 VAL A CA 1
ATOM 2191 C C . VAL A 1 294 ? -3.441 20.110 8.283 1.00 88.88 294 VAL A C 1
ATOM 2193 O O . VAL A 1 294 ? -4.407 19.613 7.693 1.00 88.88 294 VAL A O 1
ATOM 2196 N N . ASN A 1 295 ? -3.566 21.113 9.149 1.00 89.62 295 ASN A N 1
ATOM 2197 C CA . ASN A 1 295 ? -4.844 21.681 9.571 1.00 89.62 295 ASN A CA 1
ATOM 2198 C C . ASN A 1 295 ? -5.192 22.972 8.819 1.00 89.62 295 ASN A C 1
ATOM 2200 O O . ASN A 1 295 ? -4.313 23.743 8.435 1.00 89.62 295 ASN A O 1
ATOM 2204 N N . GLY A 1 296 ? -6.493 23.210 8.638 1.00 87.06 296 GLY A N 1
ATOM 2205 C CA . GLY A 1 296 ? -7.033 24.338 7.879 1.00 87.06 296 GLY A CA 1
ATOM 2206 C C . GLY A 1 296 ? -7.369 24.003 6.423 1.00 87.06 296 GLY A C 1
ATOM 2207 O O . GLY A 1 296 ? -7.264 22.861 5.972 1.00 87.06 296 GLY A O 1
ATOM 2208 N N . LYS A 1 297 ? -7.805 25.027 5.682 1.00 83.81 297 LYS A N 1
ATOM 2209 C CA . LYS A 1 297 ? -8.129 24.940 4.251 1.00 83.81 297 LYS A CA 1
ATOM 2210 C C . LYS A 1 297 ? -6.996 25.551 3.431 1.00 83.81 297 LYS A C 1
ATOM 2212 O O . LYS A 1 297 ? -6.526 26.640 3.757 1.00 83.81 297 LYS A O 1
ATOM 2217 N N . ALA A 1 298 ? -6.595 24.875 2.356 1.00 85.50 298 ALA A N 1
ATOM 2218 C CA . ALA A 1 298 ? -5.681 25.448 1.376 1.00 85.50 298 ALA A CA 1
ATOM 2219 C C . ALA A 1 298 ? -6.315 26.702 0.748 1.00 85.50 298 ALA A C 1
ATOM 2221 O O . ALA A 1 298 ? -7.492 26.690 0.374 1.00 85.50 298 ALA A O 1
ATOM 2222 N N . ALA A 1 299 ? -5.550 27.792 0.671 1.00 88.75 299 ALA A N 1
ATOM 2223 C CA . ALA A 1 299 ? -5.988 29.004 -0.012 1.00 88.75 299 ALA A CA 1
ATOM 2224 C C . ALA A 1 299 ? -6.112 28.755 -1.531 1.00 88.75 299 ALA A C 1
ATOM 2226 O O . ALA A 1 299 ? -5.463 27.842 -2.050 1.00 88.75 299 ALA A O 1
ATOM 2227 N N . PRO A 1 300 ? -6.910 29.549 -2.270 1.00 89.31 300 PRO A N 1
ATOM 2228 C CA . PRO A 1 300 ? -6.993 29.428 -3.724 1.00 89.31 300 PRO A CA 1
ATOM 2229 C C . PRO A 1 300 ? -5.608 29.465 -4.388 1.00 89.31 300 PRO A C 1
ATOM 2231 O O . PRO A 1 300 ? -4.787 30.318 -4.061 1.00 89.31 300 PRO A O 1
ATOM 2234 N N . GLY A 1 301 ? -5.359 28.535 -5.313 1.00 88.44 301 GLY A N 1
ATOM 2235 C CA . GLY A 1 301 ? -4.076 28.393 -6.013 1.00 88.44 301 GLY A CA 1
ATOM 2236 C C . GLY A 1 301 ? -3.028 27.537 -5.292 1.00 88.44 301 GLY A C 1
ATOM 2237 O O . GLY A 1 301 ? -2.028 27.195 -5.910 1.00 88.44 301 GLY A O 1
ATOM 2238 N N . ILE A 1 302 ? -3.256 27.147 -4.032 1.00 88.88 302 ILE A N 1
ATOM 2239 C CA . ILE A 1 302 ? -2.373 26.232 -3.295 1.00 88.88 302 ILE A CA 1
ATOM 2240 C C . ILE A 1 302 ? -2.765 24.783 -3.588 1.00 88.88 302 ILE A C 1
ATOM 2242 O O . ILE A 1 302 ? -3.917 24.387 -3.402 1.00 88.88 302 ILE A O 1
ATOM 2246 N N . THR A 1 303 ? -1.790 23.984 -4.013 1.00 86.50 303 THR A N 1
ATOM 2247 C CA . THR A 1 303 ? -1.953 22.582 -4.412 1.00 86.50 303 THR A CA 1
ATOM 2248 C C . THR A 1 303 ? -1.305 21.617 -3.414 1.00 86.50 303 THR A C 1
ATOM 2250 O O . THR A 1 303 ? -0.561 22.012 -2.513 1.00 86.50 303 THR A O 1
ATOM 2253 N N . ALA A 1 304 ? -1.528 20.311 -3.607 1.00 86.56 304 ALA A N 1
ATOM 2254 C CA . ALA A 1 304 ? -0.827 19.268 -2.856 1.00 86.56 304 ALA A CA 1
ATOM 2255 C C . ALA A 1 304 ? 0.706 19.372 -2.991 1.00 86.56 304 ALA A C 1
ATOM 2257 O O . ALA A 1 304 ? 1.430 19.092 -2.033 1.00 86.56 304 ALA A O 1
ATOM 2258 N N . LYS A 1 305 ? 1.205 19.838 -4.148 1.00 85.81 305 LYS A N 1
ATOM 2259 C CA . LYS A 1 305 ? 2.637 20.057 -4.384 1.00 85.81 305 LYS A CA 1
ATOM 2260 C C . LYS A 1 305 ? 3.194 21.141 -3.464 1.00 85.81 305 LYS A C 1
ATOM 2262 O O . LYS A 1 305 ? 4.257 20.952 -2.878 1.00 85.81 305 LYS A O 1
ATOM 2267 N N . ASP A 1 306 ? 2.473 22.244 -3.303 1.00 90.00 306 ASP A N 1
ATOM 2268 C CA . ASP A 1 306 ? 2.894 23.352 -2.442 1.00 90.00 306 ASP A CA 1
ATOM 2269 C C . ASP A 1 306 ? 2.919 22.929 -0.971 1.00 90.00 306 ASP A C 1
ATOM 2271 O O . ASP A 1 306 ? 3.866 23.233 -0.245 1.00 90.00 306 ASP A O 1
ATOM 2275 N N . ILE A 1 307 ? 1.913 22.157 -0.544 1.00 89.81 307 ILE A N 1
ATOM 2276 C CA . ILE A 1 307 ? 1.829 21.615 0.817 1.00 89.81 307 ILE A CA 1
ATOM 2277 C C . ILE A 1 307 ? 3.022 20.698 1.108 1.00 89.81 307 ILE A C 1
ATOM 2279 O O . ILE A 1 307 ? 3.711 20.898 2.110 1.00 89.81 307 ILE A O 1
ATOM 2283 N N . VAL A 1 308 ? 3.307 19.718 0.239 1.00 90.25 308 VAL A N 1
ATOM 2284 C CA . VAL A 1 308 ? 4.421 18.784 0.471 1.00 90.25 308 VAL A CA 1
ATOM 2285 C C . VAL A 1 308 ? 5.781 19.486 0.407 1.00 90.25 308 VAL A C 1
ATOM 2287 O O . VAL A 1 308 ? 6.653 19.189 1.221 1.00 90.25 308 VAL A O 1
ATOM 2290 N N . LEU A 1 309 ? 5.960 20.479 -0.474 1.00 90.25 309 LEU A N 1
ATOM 2291 C CA . LEU A 1 309 ? 7.181 21.292 -0.508 1.00 90.25 309 LEU A CA 1
ATOM 2292 C C . LEU A 1 309 ? 7.351 22.136 0.763 1.00 90.25 309 LEU A C 1
ATOM 2294 O O . LEU A 1 309 ? 8.462 22.227 1.282 1.00 90.25 309 LEU A O 1
ATOM 2298 N N . ALA A 1 310 ? 6.273 22.710 1.303 1.00 93.25 310 ALA A N 1
ATOM 2299 C CA . ALA A 1 310 ? 6.317 23.451 2.563 1.00 93.25 310 ALA A CA 1
ATOM 2300 C C . ALA A 1 310 ? 6.659 22.544 3.758 1.00 93.25 310 ALA A C 1
ATOM 2302 O O . ALA A 1 310 ? 7.386 22.960 4.662 1.00 93.25 310 ALA A O 1
ATOM 2303 N N . ILE A 1 311 ? 6.168 21.301 3.758 1.00 92.69 311 ILE A N 1
ATOM 2304 C CA . ILE A 1 311 ? 6.529 20.283 4.752 1.00 92.69 311 ILE A CA 1
ATOM 2305 C C . ILE A 1 311 ? 8.021 19.953 4.646 1.00 92.69 311 ILE A C 1
ATOM 2307 O O . ILE A 1 311 ? 8.729 20.085 5.641 1.00 92.69 311 ILE A O 1
ATOM 2311 N N . ILE A 1 312 ? 8.519 19.630 3.446 1.00 91.88 312 ILE A N 1
ATOM 2312 C CA . ILE A 1 312 ? 9.945 19.343 3.203 1.00 91.88 312 ILE A CA 1
ATOM 2313 C C . ILE A 1 312 ? 10.823 20.534 3.607 1.00 91.88 312 ILE A C 1
ATOM 2315 O O . ILE A 1 312 ? 11.871 20.345 4.218 1.00 91.88 312 ILE A O 1
ATOM 2319 N N . GLY A 1 313 ? 10.389 21.767 3.330 1.00 95.75 313 GLY A N 1
ATOM 2320 C CA . GLY A 1 313 ? 11.097 22.980 3.744 1.00 95.75 313 GLY A CA 1
ATOM 2321 C C . GLY A 1 313 ? 11.226 23.130 5.265 1.00 95.75 313 GLY A C 1
ATOM 2322 O O . GLY A 1 313 ? 12.197 23.715 5.736 1.00 95.75 313 GLY A O 1
ATOM 2323 N N . LYS A 1 314 ? 10.283 22.576 6.040 1.00 95.56 314 LYS A N 1
ATOM 2324 C CA . LYS A 1 314 ? 10.321 22.570 7.513 1.00 95.56 314 LYS A CA 1
ATOM 2325 C C . LYS A 1 314 ? 11.098 21.388 8.086 1.00 95.56 314 LYS A C 1
ATOM 2327 O O . LYS A 1 314 ? 11.794 21.553 9.082 1.00 95.56 314 LYS A O 1
ATOM 2332 N N . THR A 1 315 ? 10.955 20.201 7.502 1.00 91.88 315 THR A N 1
ATOM 2333 C CA . THR A 1 315 ? 11.570 18.967 8.019 1.00 91.88 315 THR A CA 1
ATOM 2334 C C . THR A 1 315 ? 12.992 18.749 7.507 1.00 91.88 315 THR A C 1
ATOM 2336 O O . THR A 1 315 ? 13.758 18.002 8.110 1.00 91.88 315 THR A O 1
ATOM 2339 N N . GLY A 1 316 ? 13.347 19.374 6.383 1.00 90.50 316 GLY A N 1
ATOM 2340 C CA . GLY A 1 316 ? 14.563 19.091 5.630 1.00 90.50 316 GLY A CA 1
ATOM 2341 C C . GLY A 1 316 ? 14.476 17.784 4.833 1.00 90.50 316 GLY A C 1
ATOM 2342 O O . GLY A 1 316 ? 13.576 16.964 5.032 1.00 90.50 316 GLY A O 1
ATOM 2343 N N . SER A 1 317 ? 15.448 17.571 3.941 1.00 86.69 317 SER A N 1
ATOM 2344 C CA . SER A 1 317 ? 15.527 16.386 3.068 1.00 86.69 317 SER A CA 1
ATOM 2345 C C . SER A 1 317 ? 15.735 15.070 3.826 1.00 86.69 317 SER A C 1
ATOM 2347 O O . SER A 1 317 ? 15.320 14.022 3.347 1.00 86.69 317 SER A O 1
ATOM 2349 N N . ALA A 1 318 ? 16.338 15.119 5.017 1.00 89.25 318 ALA A N 1
ATOM 2350 C CA . ALA A 1 318 ? 16.569 13.952 5.869 1.00 89.25 318 ALA A CA 1
ATOM 2351 C C . ALA A 1 318 ? 15.510 13.780 6.976 1.00 89.25 318 ALA A C 1
ATOM 2353 O O . ALA A 1 318 ? 15.599 12.832 7.757 1.00 89.25 318 ALA A O 1
ATOM 2354 N N . GLY A 1 319 ? 14.511 14.668 7.064 1.00 87.25 319 GLY A N 1
ATOM 2355 C CA . GLY A 1 319 ? 13.576 14.716 8.194 1.00 87.25 319 GLY A CA 1
ATOM 2356 C C . GLY A 1 319 ? 12.763 13.436 8.414 1.00 87.25 319 GLY A C 1
ATOM 2357 O O . GLY A 1 319 ? 12.430 13.123 9.550 1.00 87.25 319 GLY A O 1
ATOM 2358 N N . GLY A 1 320 ? 12.496 12.667 7.353 1.00 89.31 320 GLY A N 1
ATOM 2359 C CA . GLY A 1 320 ? 11.774 11.388 7.416 1.00 89.31 320 GLY A CA 1
ATOM 2360 C C . GLY A 1 320 ? 12.655 10.144 7.595 1.00 89.31 320 GLY A C 1
ATOM 2361 O O . GLY A 1 320 ? 12.146 9.030 7.535 1.00 89.31 320 GLY A O 1
ATOM 2362 N N . THR A 1 321 ? 13.971 10.287 7.785 1.00 91.12 321 THR A N 1
ATOM 2363 C CA . THR A 1 321 ? 14.896 9.137 7.824 1.00 91.12 321 THR A CA 1
ATOM 2364 C C . THR A 1 321 ? 14.541 8.157 8.942 1.00 91.12 321 THR A C 1
ATOM 2366 O O . THR A 1 321 ? 14.547 8.517 10.118 1.00 91.12 321 THR A O 1
ATOM 2369 N N . GLY A 1 322 ? 14.280 6.899 8.578 1.00 90.88 322 GLY A N 1
ATOM 2370 C CA . GLY A 1 322 ? 13.918 5.841 9.527 1.00 90.88 322 GLY A CA 1
ATOM 2371 C C . GLY A 1 322 ? 12.470 5.902 10.024 1.00 90.88 322 GLY A C 1
ATOM 2372 O O . GLY A 1 322 ? 12.125 5.165 10.951 1.00 90.88 322 GLY A O 1
ATOM 2373 N N . TYR A 1 323 ? 11.637 6.762 9.427 1.00 94.00 323 TYR A N 1
ATOM 2374 C CA . TYR A 1 323 ? 10.221 6.888 9.746 1.00 94.00 323 TYR A CA 1
ATOM 2375 C C . TYR A 1 323 ? 9.327 6.451 8.584 1.00 94.00 323 TYR A C 1
ATOM 2377 O O . TYR A 1 323 ? 9.634 6.695 7.420 1.00 94.00 323 TYR A O 1
ATOM 2385 N N . VAL A 1 324 ? 8.169 5.890 8.923 1.00 95.31 324 VAL A N 1
ATOM 2386 C CA . VAL A 1 324 ? 6.984 5.896 8.063 1.00 95.31 324 VAL A CA 1
ATOM 2387 C C . VAL A 1 324 ? 6.148 7.113 8.435 1.00 95.31 324 VAL A C 1
ATOM 2389 O O . VAL A 1 324 ? 5.847 7.340 9.610 1.00 95.31 324 VAL A O 1
ATOM 2392 N N . VAL A 1 325 ? 5.825 7.923 7.430 1.00 95.06 325 VAL A N 1
ATOM 2393 C CA . VAL A 1 325 ? 5.127 9.197 7.597 1.00 95.06 325 VAL A CA 1
ATOM 2394 C C . VAL A 1 325 ? 3.643 9.024 7.287 1.00 95.06 325 VAL A C 1
ATOM 2396 O O . VAL A 1 325 ? 3.279 8.664 6.172 1.00 95.06 325 VAL A O 1
ATOM 2399 N N . GLU A 1 326 ? 2.786 9.338 8.255 1.00 94.38 326 GLU A N 1
ATOM 2400 C CA . GLU A 1 326 ? 1.333 9.369 8.100 1.00 94.38 326 GLU A CA 1
ATOM 2401 C C . GLU A 1 326 ? 0.842 10.813 7.997 1.00 94.38 326 GLU A C 1
ATOM 2403 O O . GLU A 1 326 ? 0.977 11.608 8.934 1.00 94.38 326 GLU A O 1
ATOM 2408 N N . PHE A 1 327 ? 0.262 11.151 6.845 1.00 90.75 327 PHE A N 1
ATOM 2409 C CA . PHE A 1 327 ? -0.335 12.458 6.597 1.00 90.75 327 PHE A CA 1
ATOM 2410 C C . PHE A 1 327 ? -1.796 12.469 7.045 1.00 90.75 327 PHE A C 1
ATOM 2412 O O . PHE A 1 327 ? -2.591 11.621 6.643 1.00 90.75 327 PHE A O 1
ATOM 2419 N N . CYS A 1 328 ? -2.176 13.455 7.852 1.00 88.38 328 CYS A N 1
ATOM 2420 C CA . CYS A 1 328 ? -3.549 13.622 8.317 1.00 88.38 328 CYS A CA 1
ATOM 2421 C C . CYS A 1 328 ? -3.934 15.104 8.437 1.00 88.38 328 CYS A C 1
ATOM 2423 O O . CYS A 1 328 ? -3.154 15.999 8.114 1.00 88.38 328 CYS A O 1
ATOM 2425 N N . GLY A 1 329 ? -5.161 15.373 8.880 1.00 85.88 329 GLY A N 1
ATOM 2426 C CA . GLY A 1 329 ? -5.686 16.729 9.045 1.00 85.88 329 GLY A CA 1
ATOM 2427 C C . GLY A 1 329 ? -6.639 17.160 7.930 1.00 85.88 329 GLY A C 1
ATOM 2428 O O . GLY A 1 329 ? -6.841 16.469 6.927 1.00 85.88 329 GLY A O 1
ATOM 2429 N N . GLN A 1 330 ? -7.287 18.305 8.145 1.00 82.81 330 GLN A N 1
ATOM 2430 C CA . GLN A 1 330 ? -8.374 18.798 7.293 1.00 82.81 330 GLN A CA 1
ATOM 2431 C C . GLN A 1 330 ? -7.944 19.005 5.836 1.00 82.81 330 GLN A C 1
ATOM 2433 O O . GLN A 1 330 ? -8.702 18.662 4.926 1.00 82.81 330 GLN A O 1
ATOM 2438 N N . ALA A 1 331 ? -6.740 19.540 5.617 1.00 81.81 331 ALA A N 1
ATOM 2439 C CA . ALA A 1 331 ? -6.230 19.789 4.274 1.00 81.81 331 ALA A CA 1
ATOM 2440 C C . ALA A 1 331 ? -5.995 18.475 3.516 1.00 81.81 331 ALA A C 1
ATOM 2442 O O . ALA A 1 331 ? -6.306 18.404 2.334 1.00 81.81 331 ALA A O 1
ATOM 2443 N N . ILE A 1 332 ? -5.541 17.425 4.214 1.00 82.75 332 ILE A N 1
ATOM 2444 C CA . ILE A 1 332 ? -5.302 16.099 3.630 1.00 82.75 332 ILE A CA 1
ATOM 2445 C C . ILE A 1 332 ? -6.622 15.416 3.256 1.00 82.75 332 ILE A C 1
ATOM 2447 O O . ILE A 1 332 ? -6.748 14.921 2.138 1.00 82.75 332 ILE A O 1
ATOM 2451 N N . ARG A 1 333 ? -7.640 15.461 4.130 1.00 74.88 333 ARG A N 1
ATOM 2452 C CA . ARG A 1 333 ? -8.962 14.850 3.873 1.00 74.88 333 ARG A CA 1
ATOM 2453 C C . ARG A 1 333 ? -9.686 15.447 2.661 1.00 74.88 333 ARG A C 1
ATOM 2455 O O . ARG A 1 333 ? -10.443 14.745 2.007 1.00 74.88 333 ARG A O 1
ATOM 2462 N N . ARG A 1 334 ? -9.479 16.739 2.381 1.00 57.56 334 ARG A N 1
ATOM 2463 C CA . ARG A 1 334 ? -10.098 17.460 1.251 1.00 57.56 334 ARG A CA 1
ATOM 2464 C C . ARG A 1 334 ? -9.292 17.420 -0.045 1.00 57.56 334 ARG A C 1
ATOM 2466 O O . ARG A 1 334 ? -9.776 17.956 -1.037 1.00 57.56 334 ARG A O 1
ATOM 2473 N N . SER A 1 335 ? -8.101 16.816 -0.050 1.00 51.41 335 SER A N 1
ATOM 2474 C CA . SER A 1 335 ? -7.247 16.738 -1.250 1.00 51.41 335 SER A CA 1
ATOM 2475 C C . SER A 1 335 ? -7.916 16.019 -2.427 1.00 51.41 335 SER A C 1
ATOM 2477 O O . SER A 1 335 ? -7.428 16.123 -3.546 1.00 51.41 335 SER A O 1
ATOM 2479 N N . ASP A 1 336 ? -9.039 15.340 -2.193 1.00 42.06 336 ASP A N 1
ATOM 2480 C CA . ASP A 1 336 ? -9.958 14.883 -3.225 1.00 42.06 336 ASP A CA 1
ATOM 2481 C C . ASP A 1 336 ? -11.103 15.890 -3.400 1.00 42.06 336 ASP A C 1
ATOM 2483 O O . ASP A 1 336 ? -12.100 15.835 -2.688 1.00 42.06 336 ASP A O 1
ATOM 2487 N N . HIS A 1 337 ? -10.917 16.852 -4.302 1.00 34.62 337 HIS A N 1
ATOM 2488 C CA . HIS A 1 337 ? -11.969 17.295 -5.215 1.00 34.62 337 HIS A CA 1
ATOM 2489 C C . HIS A 1 337 ? -11.288 17.494 -6.560 1.00 34.62 337 HIS A C 1
ATOM 2491 O O . HIS A 1 337 ? -10.608 18.503 -6.772 1.00 34.62 337 HIS A O 1
ATOM 2497 N N . GLY A 1 338 ? -11.483 16.539 -7.466 1.00 35.09 338 GLY A N 1
ATOM 2498 C CA . GLY A 1 338 ? -11.268 16.749 -8.886 1.00 35.09 338 GLY A CA 1
ATOM 2499 C C . GLY A 1 338 ? -12.022 17.990 -9.360 1.00 35.09 338 GLY A C 1
ATOM 2500 O O . GLY A 1 338 ? -13.166 17.908 -9.797 1.00 35.09 338 GLY A O 1
ATOM 2501 N N . ARG A 1 339 ? -11.362 19.151 -9.334 1.00 29.23 339 ARG A N 1
ATOM 2502 C CA . ARG A 1 339 ? -11.588 20.088 -10.422 1.00 29.23 339 ARG A CA 1
ATOM 2503 C C . ARG A 1 339 ? -10.960 19.415 -11.634 1.00 29.23 339 ARG A C 1
ATOM 2505 O O . ARG A 1 339 ? -9.754 19.157 -11.584 1.00 29.23 339 ARG A O 1
ATOM 2512 N N . PRO A 1 340 ? -11.737 19.081 -12.678 1.00 30.52 340 PRO A N 1
ATOM 2513 C CA . PRO A 1 340 ? -11.120 18.791 -13.954 1.00 30.52 340 PRO A CA 1
ATOM 2514 C C . PRO A 1 340 ? -10.186 19.964 -14.250 1.00 30.52 340 PRO A C 1
ATOM 2516 O O . PRO A 1 340 ? -10.504 21.119 -13.954 1.00 30.52 340 PRO A O 1
ATOM 2519 N N . TYR A 1 341 ? -8.991 19.649 -14.731 1.00 32.94 341 TYR A N 1
ATOM 2520 C CA . TYR A 1 341 ? -8.139 20.636 -15.361 1.00 32.94 341 TYR A CA 1
ATOM 2521 C C . TYR A 1 341 ? -8.950 21.220 -16.522 1.00 32.94 341 TYR A C 1
ATOM 2523 O O . TYR A 1 341 ? -8.991 20.635 -17.602 1.00 32.94 341 TYR A O 1
ATOM 2531 N N . ASP A 1 342 ? -9.667 22.317 -16.276 1.00 25.69 342 ASP A N 1
ATOM 2532 C CA . ASP A 1 342 ? -10.233 23.120 -17.343 1.00 25.69 342 ASP A CA 1
ATOM 2533 C C . ASP A 1 342 ? -9.047 23.608 -18.164 1.00 25.69 342 ASP A C 1
ATOM 2535 O O . ASP A 1 342 ? -8.147 24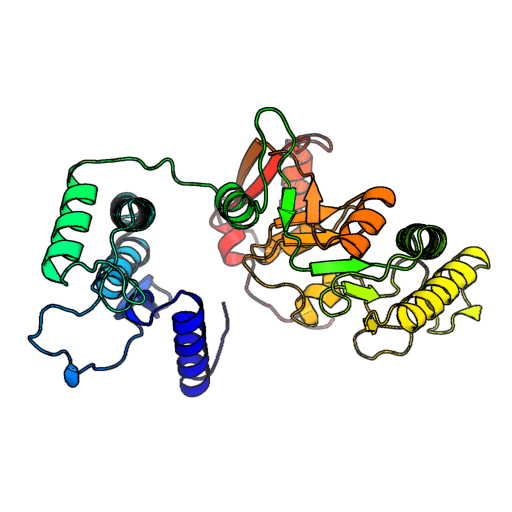.294 -17.668 1.00 25.69 342 ASP A O 1
ATOM 2539 N N . ALA A 1 343 ? -9.033 23.142 -19.407 1.00 24.52 343 ALA A N 1
ATOM 2540 C CA . ALA A 1 343 ? -8.094 23.533 -20.427 1.00 24.52 343 ALA A CA 1
ATOM 2541 C C . ALA A 1 343 ? -7.981 25.061 -20.487 1.00 24.52 343 ALA A C 1
ATOM 2543 O O . ALA A 1 343 ? -8.984 25.775 -20.573 1.00 24.52 343 ALA A O 1
ATOM 2544 N N . VAL A 1 344 ? -6.739 25.534 -20.510 1.00 30.14 344 VAL A N 1
ATOM 2545 C CA . VAL A 1 344 ? -6.371 26.675 -21.345 1.00 30.14 344 VAL A CA 1
ATOM 2546 C C . VAL A 1 344 ? -5.524 26.118 -22.472 1.00 30.14 344 VAL A C 1
ATOM 2548 O O . VAL A 1 344 ? -4.620 25.310 -22.161 1.00 30.14 344 VAL A O 1
#

InterPro domains:
  IPR001030 Aconitase/3-isopropylmalate dehydratase large subunit, alpha/beta/alpha domain [PF00330] (131-333)
  IPR001030 Aconitase/3-isopropylmalate dehydratase large subunit, alpha/beta/alpha domain [PR00415] (206-219)
  IPR001030 Aconitase/3-isopropylmalate dehydratase large subunit, alpha/beta/alpha domain [PR00415] (232-240)
  IPR001030 Aconitase/3-isopropylmalate dehydratase large subunit, alpha/beta/alpha domain [PR00415] (243-256)
  IPR001030 Aconitase/3-isopropylmalate dehydratase large subunit, alpha/beta/alpha domain [PR00415] (257-272)
  IPR001030 Aconitase/3-isopropylmalate dehydratase large subunit, alpha/beta/alpha domain [PR00415] (319-332)
  IPR015931 Aconitase/3-isopropylmalate dehydratase large subunit, alpha/beta/alpha, subdomain 1/3 [G3DSA:3.30.499.10] (128-337)
  IPR019818 Isocitrate/isopropylmalate dehydrogenase, conserved site [PS00470] (6-25)
  IPR024084 Isopropylmalate dehydrogenase-like domain [PF00180] (2-114)
  IPR024084 Isopropylmalate dehydrogenase-like domain [SM01329] (1-114)
  IPR036008 Aconitase, iron-sulfur domain [SSF53732] (117-333)
  IPR050067 Isopropylmalate dehydratase and related enzymes [PTHR43822] (122-333)